Protein AF-A0A286C1I6-F1 (afdb_monomer_lite)

Structure (mmCIF, N/CA/C/O backbone):
data_AF-A0A286C1I6-F1
#
_entry.id   AF-A0A286C1I6-F1
#
loop_
_atom_site.group_PDB
_atom_site.id
_atom_site.type_symbol
_atom_site.label_atom_id
_atom_site.label_alt_id
_atom_site.label_comp_id
_atom_site.label_asym_id
_atom_site.label_entity_id
_atom_site.label_seq_id
_atom_site.pdbx_PDB_ins_code
_atom_site.Cartn_x
_atom_site.Cartn_y
_atom_site.Cartn_z
_atom_site.occupancy
_atom_site.B_iso_or_equiv
_atom_site.auth_seq_id
_atom_site.auth_comp_id
_atom_site.auth_asym_id
_atom_site.auth_atom_id
_atom_site.pdbx_PDB_model_num
ATOM 1 N N . MET A 1 1 ? 35.681 39.283 -3.667 1.00 37.91 1 MET A N 1
ATOM 2 C CA . MET A 1 1 ? 34.901 38.952 -4.876 1.00 37.91 1 MET A CA 1
ATOM 3 C C . MET A 1 1 ? 35.626 37.839 -5.606 1.00 37.91 1 MET A C 1
ATOM 5 O O . MET A 1 1 ? 36.705 38.094 -6.108 1.00 37.91 1 MET A O 1
ATOM 9 N N . ASN A 1 2 ? 35.087 36.622 -5.560 1.00 27.62 2 ASN A N 1
ATOM 10 C CA . ASN A 1 2 ? 35.288 35.565 -6.553 1.00 27.62 2 ASN A CA 1
ATOM 11 C C . ASN A 1 2 ? 34.202 34.523 -6.285 1.00 27.62 2 ASN A C 1
ATOM 13 O O . ASN A 1 2 ? 34.240 33.818 -5.281 1.00 27.62 2 ASN A O 1
ATOM 17 N N . ALA A 1 3 ? 33.188 34.536 -7.143 1.00 33.66 3 ALA A N 1
ATOM 18 C CA . ALA A 1 3 ? 32.099 33.580 -7.176 1.00 33.66 3 ALA A CA 1
ATOM 19 C C . ALA A 1 3 ? 32.324 32.694 -8.401 1.00 33.66 3 ALA A C 1
ATOM 21 O O . ALA A 1 3 ? 32.262 33.192 -9.519 1.00 33.66 3 ALA A O 1
ATOM 22 N N . HIS A 1 4 ? 32.587 31.410 -8.180 1.00 29.97 4 HIS A N 1
ATOM 23 C CA . HIS A 1 4 ? 32.411 30.346 -9.166 1.00 29.97 4 HIS A CA 1
ATOM 24 C C . HIS A 1 4 ? 31.880 29.145 -8.384 1.00 29.97 4 HIS A C 1
ATOM 26 O O . HIS A 1 4 ? 32.598 28.561 -7.583 1.00 29.97 4 HIS A O 1
ATOM 32 N N . SER A 1 5 ? 30.556 29.015 -8.322 1.00 32.53 5 SER A N 1
ATOM 33 C CA . SER A 1 5 ? 29.732 28.281 -9.294 1.00 32.53 5 SER A CA 1
ATOM 34 C C . SER A 1 5 ? 29.728 26.803 -8.930 1.00 32.53 5 SER A C 1
ATOM 36 O O . SER A 1 5 ? 30.455 25.996 -9.502 1.00 32.53 5 SER A O 1
ATOM 38 N N . ASP A 1 6 ? 28.885 26.494 -7.945 1.00 30.19 6 ASP A N 1
ATOM 39 C CA . ASP A 1 6 ? 28.454 25.142 -7.633 1.00 30.19 6 ASP A CA 1
ATOM 40 C C . ASP A 1 6 ? 27.848 24.504 -8.883 1.00 30.19 6 ASP A C 1
ATOM 42 O O . ASP A 1 6 ? 26.914 25.028 -9.499 1.00 30.19 6 ASP A O 1
ATOM 46 N N . SER A 1 7 ? 28.422 23.366 -9.260 1.00 30.80 7 SER A N 1
ATOM 47 C CA . SER A 1 7 ? 27.905 22.475 -10.286 1.00 30.80 7 SER A CA 1
ATOM 48 C C . SER A 1 7 ? 26.512 22.022 -9.864 1.00 30.80 7 SER A C 1
ATOM 50 O O . SER A 1 7 ? 26.362 21.206 -8.955 1.00 30.80 7 SER A O 1
ATOM 52 N N . ALA A 1 8 ? 25.496 22.572 -10.525 1.00 30.30 8 ALA A N 1
ATOM 53 C CA . ALA A 1 8 ? 24.120 22.138 -10.398 1.00 30.30 8 ALA A CA 1
ATOM 54 C C . ALA A 1 8 ? 24.053 20.624 -10.630 1.00 30.30 8 ALA A C 1
ATOM 56 O O . ALA A 1 8 ? 24.360 20.132 -11.717 1.00 30.30 8 ALA A O 1
ATOM 57 N N . ALA A 1 9 ? 23.663 19.893 -9.587 1.00 32.88 9 ALA A N 1
ATOM 58 C CA . ALA A 1 9 ? 23.175 18.538 -9.723 1.00 32.88 9 ALA A CA 1
ATOM 59 C C . ALA A 1 9 ? 22.035 18.574 -10.746 1.00 32.88 9 ALA A C 1
ATOM 61 O O . ALA A 1 9 ? 20.987 19.172 -10.492 1.00 32.88 9 ALA A O 1
ATOM 62 N N . GLN A 1 10 ? 22.266 17.987 -11.921 1.00 31.11 10 GLN A N 1
ATOM 63 C CA . GLN A 1 10 ? 21.206 17.633 -12.851 1.00 31.11 10 GLN A CA 1
ATOM 64 C C . GLN A 1 10 ? 20.246 16.722 -12.088 1.00 31.11 10 GLN A C 1
ATOM 66 O O . GLN A 1 10 ? 20.513 15.545 -11.864 1.00 31.11 10 GLN A O 1
ATOM 71 N N . ALA A 1 11 ? 19.151 17.303 -11.610 1.00 36.53 11 ALA A N 1
ATOM 72 C CA . ALA A 1 11 ? 17.990 16.536 -11.228 1.00 36.53 11 ALA A CA 1
ATOM 73 C C . ALA A 1 11 ? 17.450 15.938 -12.526 1.00 36.53 11 ALA A C 1
ATOM 75 O O . ALA A 1 11 ? 16.945 16.674 -13.376 1.00 36.53 11 ALA A O 1
ATOM 76 N N . ASP A 1 12 ? 17.622 14.625 -12.693 1.00 36.81 12 ASP A N 1
ATOM 77 C CA . ASP A 1 12 ? 16.948 13.871 -13.744 1.00 36.81 12 ASP A CA 1
ATOM 78 C C . ASP A 1 12 ? 15.472 14.300 -13.780 1.00 36.81 12 ASP A C 1
ATOM 80 O O . ASP A 1 12 ? 14.828 14.355 -12.719 1.00 36.81 12 ASP A O 1
ATOM 84 N N . PRO A 1 13 ? 14.912 14.628 -14.959 1.00 39.06 13 PRO A N 1
ATOM 85 C CA . PRO A 1 13 ? 13.492 14.913 -15.061 1.00 39.06 13 PRO A CA 1
ATOM 86 C C . PRO A 1 13 ? 12.714 13.716 -14.500 1.00 39.06 13 PRO A C 1
ATOM 88 O O . PRO A 1 13 ? 13.135 12.567 -14.678 1.00 39.06 13 PRO A O 1
ATOM 91 N N . PRO A 1 14 ? 11.594 13.946 -13.794 1.00 47.88 14 PRO A N 1
ATOM 92 C CA . PRO A 1 14 ? 10.845 12.857 -13.195 1.00 47.88 14 PRO A CA 1
ATOM 93 C C . PRO A 1 14 ? 10.480 11.854 -14.293 1.00 47.88 14 PRO A C 1
ATOM 95 O O . PRO A 1 14 ? 9.835 12.209 -15.280 1.00 47.88 14 PRO A O 1
ATOM 98 N N . ARG A 1 15 ? 10.878 10.587 -14.113 1.00 54.50 15 ARG A N 1
ATOM 99 C CA . ARG A 1 15 ? 10.628 9.457 -15.036 1.00 54.50 15 ARG A CA 1
ATOM 100 C C . ARG A 1 15 ? 9.137 9.118 -15.182 1.00 54.50 15 ARG A C 1
ATOM 102 O O . ARG A 1 15 ? 8.774 8.065 -15.707 1.00 54.50 15 ARG A O 1
ATOM 109 N N . SER A 1 16 ? 8.259 10.000 -14.721 1.00 54.62 16 SER A N 1
ATOM 110 C CA . SER A 1 16 ? 6.843 9.793 -14.467 1.00 54.62 16 SER A CA 1
ATOM 111 C C . SER A 1 16 ? 5.987 9.688 -15.731 1.00 54.62 16 SER A C 1
ATOM 113 O O . SER A 1 16 ? 4.790 9.425 -15.602 1.00 54.62 16 SER A O 1
ATOM 115 N N . TYR A 1 17 ? 6.565 9.813 -16.933 1.00 58.84 17 TYR A N 1
ATOM 116 C CA . TYR A 1 17 ? 5.831 9.809 -18.206 1.00 58.84 17 TYR A CA 1
ATOM 117 C C . TYR A 1 17 ? 6.460 8.976 -19.334 1.00 58.84 17 TYR A C 1
ATOM 119 O O . TYR A 1 17 ? 6.111 9.201 -20.486 1.00 58.84 17 TYR A O 1
ATOM 127 N N . LEU A 1 18 ? 7.342 8.009 -19.044 1.00 63.88 18 LEU A N 1
ATOM 128 C CA . LEU A 1 18 ? 7.872 7.154 -20.119 1.00 63.88 18 LEU A CA 1
ATOM 129 C C . LEU A 1 18 ? 6.742 6.326 -20.747 1.00 63.88 18 LEU A C 1
ATOM 131 O O . LEU A 1 18 ? 5.939 5.696 -20.042 1.00 63.88 18 LEU A O 1
ATOM 135 N N . THR A 1 19 ? 6.695 6.342 -22.070 1.00 67.00 19 THR A N 1
ATOM 136 C CA . THR A 1 19 ? 5.899 5.445 -22.904 1.00 67.00 19 THR A CA 1
ATOM 137 C C . THR A 1 19 ? 6.601 4.094 -23.042 1.00 67.00 19 THR A C 1
ATOM 139 O O . THR A 1 19 ? 7.741 3.912 -22.616 1.00 67.00 19 THR A O 1
ATOM 142 N N . PHE A 1 20 ? 5.915 3.102 -23.617 1.00 64.56 20 PHE A N 1
ATOM 143 C CA . PHE A 1 20 ? 6.500 1.767 -23.786 1.00 64.56 20 PHE A CA 1
ATOM 144 C C . PHE A 1 20 ? 7.711 1.804 -24.707 1.00 64.56 20 PHE A C 1
ATOM 146 O O . PHE A 1 20 ? 8.711 1.150 -24.434 1.00 64.56 20 PHE A O 1
ATOM 153 N N . GLN A 1 21 ? 7.648 2.642 -25.737 1.00 64.12 21 GLN A N 1
ATOM 154 C CA . GLN A 1 21 ? 8.746 2.863 -26.658 1.00 64.12 21 GLN A CA 1
ATOM 155 C C . GLN A 1 21 ? 9.964 3.478 -25.957 1.00 64.12 21 GLN A C 1
ATOM 157 O O . GLN A 1 21 ? 11.063 2.962 -26.128 1.00 64.12 21 GLN A O 1
ATOM 162 N N . ASP A 1 22 ? 9.767 4.463 -25.077 1.00 68.69 22 ASP A N 1
ATOM 163 C CA . ASP A 1 22 ? 10.867 5.061 -24.306 1.00 68.69 22 ASP A CA 1
ATOM 164 C C . ASP A 1 22 ? 11.550 4.034 -23.386 1.00 68.69 22 ASP A C 1
ATOM 166 O O . ASP A 1 22 ? 12.768 4.058 -23.208 1.00 68.69 22 ASP A O 1
ATOM 170 N N . ILE A 1 23 ? 10.786 3.094 -22.809 1.00 66.94 23 ILE A N 1
ATOM 171 C CA . ILE A 1 23 ? 11.350 1.998 -22.003 1.00 66.94 23 ILE A CA 1
ATOM 172 C C . ILE A 1 23 ? 12.186 1.058 -22.875 1.00 66.94 23 ILE A C 1
ATOM 174 O O . ILE A 1 23 ? 13.266 0.643 -22.455 1.00 66.94 23 ILE A O 1
ATOM 178 N N . LEU A 1 24 ? 11.718 0.730 -24.081 1.00 65.69 24 LEU A N 1
ATOM 179 C CA . LEU A 1 24 ? 12.471 -0.115 -25.009 1.00 65.69 24 LEU A CA 1
ATOM 180 C C . LEU A 1 24 ? 13.738 0.563 -25.504 1.00 65.69 24 LEU A C 1
ATOM 182 O O . LEU A 1 24 ? 14.783 -0.081 -25.549 1.00 65.69 24 LEU A O 1
ATOM 186 N N . GLU A 1 25 ? 13.672 1.855 -25.809 1.00 66.31 25 GLU A N 1
ATOM 187 C CA . GLU A 1 25 ? 14.847 2.643 -26.159 1.00 66.31 25 GLU A CA 1
ATOM 188 C C . GLU A 1 25 ? 15.828 2.691 -24.985 1.00 66.31 25 GLU A C 1
ATOM 190 O O . GLU A 1 25 ? 17.008 2.405 -25.180 1.00 66.31 25 GLU A O 1
ATOM 195 N N . THR A 1 26 ? 15.347 2.916 -23.759 1.00 67.38 26 THR A N 1
ATOM 196 C CA . THR A 1 26 ? 16.190 2.925 -22.552 1.00 67.38 26 THR A CA 1
ATOM 197 C C . THR A 1 26 ? 16.901 1.585 -22.348 1.00 67.38 26 THR A C 1
ATOM 199 O O . THR A 1 26 ? 18.116 1.559 -22.178 1.00 67.38 26 THR A O 1
ATOM 202 N N . VAL A 1 27 ? 16.185 0.456 -22.407 1.00 65.69 27 VAL A N 1
ATOM 203 C CA . VAL A 1 27 ? 16.803 -0.867 -22.198 1.00 65.69 27 VAL A CA 1
ATOM 204 C C . VAL A 1 27 ? 17.680 -1.293 -23.387 1.00 65.69 27 VAL A C 1
ATOM 206 O O . VAL A 1 27 ? 18.646 -2.033 -23.204 1.00 65.69 27 VAL A O 1
ATOM 209 N N . SER A 1 28 ? 17.382 -0.816 -24.600 1.00 60.88 28 SER A N 1
ATOM 210 C CA . SER A 1 28 ? 18.199 -1.075 -25.791 1.00 60.88 28 SER A CA 1
ATOM 211 C C . SER A 1 28 ? 19.516 -0.292 -25.795 1.00 60.88 28 SER A C 1
ATOM 213 O O . SER A 1 28 ? 20.509 -0.812 -26.300 1.00 60.88 28 SER A O 1
ATOM 215 N N . HIS A 1 29 ? 19.532 0.945 -25.287 1.00 63.59 29 HIS A N 1
ATOM 216 C CA . HIS A 1 29 ? 20.729 1.798 -25.272 1.00 63.59 29 HIS A CA 1
ATOM 217 C C . HIS A 1 29 ? 21.561 1.607 -23.996 1.00 63.59 29 HIS A C 1
ATOM 219 O O . HIS A 1 29 ? 22.788 1.649 -24.055 1.00 63.59 29 HIS A O 1
ATOM 225 N N . GLU A 1 30 ? 20.910 1.339 -22.861 1.00 63.31 30 GLU A N 1
ATOM 226 C CA . GLU A 1 30 ? 21.549 1.136 -21.557 1.00 63.31 30 GLU A CA 1
ATOM 227 C C . GLU A 1 30 ? 21.017 -0.138 -20.874 1.00 63.31 30 GLU A C 1
ATOM 229 O O . GLU A 1 30 ? 20.258 -0.070 -19.899 1.00 63.31 30 GLU A O 1
ATOM 234 N N . PRO A 1 31 ? 21.398 -1.334 -21.362 1.00 62.31 31 PRO A N 1
ATOM 235 C CA . PRO A 1 31 ? 20.983 -2.582 -20.738 1.00 62.31 31 PRO A CA 1
ATOM 236 C C . PRO A 1 31 ? 21.551 -2.673 -19.315 1.00 62.31 31 PRO A C 1
ATOM 238 O O . PRO A 1 31 ? 22.762 -2.717 -19.092 1.00 62.31 31 PRO A O 1
ATOM 241 N N . GLY A 1 32 ? 20.656 -2.712 -18.332 1.00 65.44 32 GLY A N 1
ATOM 242 C CA . GLY A 1 32 ? 20.987 -2.912 -16.928 1.00 65.44 32 GLY A CA 1
ATOM 243 C C . GLY A 1 32 ? 21.324 -4.369 -16.590 1.00 65.44 32 GLY A C 1
ATOM 244 O O . GLY A 1 32 ? 21.465 -5.236 -17.450 1.00 65.44 32 GLY A O 1
ATOM 245 N N . GLN A 1 33 ? 21.432 -4.665 -15.293 1.00 62.00 33 GLN A N 1
ATOM 246 C CA . GLN A 1 33 ? 21.582 -6.043 -14.813 1.00 62.00 33 GLN A CA 1
ATOM 247 C C . GLN A 1 33 ? 20.245 -6.798 -14.864 1.00 62.00 33 GLN A C 1
ATOM 249 O O . GLN A 1 33 ? 19.228 -6.282 -14.398 1.00 62.00 33 GLN A O 1
ATOM 254 N N . GLY A 1 34 ? 20.279 -8.038 -15.362 1.00 68.94 34 GLY A N 1
ATOM 255 C CA . GLY A 1 34 ? 19.116 -8.928 -15.473 1.00 68.94 34 GLY A CA 1
ATOM 256 C C . GLY A 1 34 ? 18.637 -9.113 -16.913 1.00 68.94 34 GLY A C 1
ATOM 257 O O . GLY A 1 34 ? 19.154 -8.491 -17.843 1.00 68.94 34 GLY A O 1
ATOM 258 N N . ARG A 1 35 ? 17.649 -9.987 -17.113 1.00 72.56 35 ARG A N 1
ATOM 259 C CA . ARG A 1 35 ? 17.024 -10.194 -18.434 1.00 72.56 35 ARG A CA 1
ATOM 260 C C . ARG A 1 35 ? 16.188 -8.970 -18.824 1.00 72.56 35 ARG A C 1
ATOM 262 O O . ARG A 1 35 ? 15.667 -8.285 -17.950 1.00 72.56 35 ARG A O 1
ATOM 269 N N . LEU A 1 36 ? 15.998 -8.736 -20.126 1.00 68.75 36 LEU A N 1
ATOM 270 C CA . LEU A 1 36 ? 15.178 -7.637 -20.674 1.00 68.75 36 LEU A CA 1
ATOM 271 C C . LEU A 1 36 ? 13.835 -7.480 -19.935 1.00 68.75 36 LEU A C 1
ATOM 273 O O . LEU A 1 36 ? 13.457 -6.384 -19.532 1.00 68.75 36 LEU A O 1
ATOM 277 N N . LEU A 1 37 ? 13.163 -8.602 -19.677 1.00 66.75 37 LEU A N 1
ATOM 278 C CA . LEU A 1 37 ? 11.890 -8.670 -18.963 1.00 66.75 37 LEU A CA 1
ATOM 279 C C . LEU A 1 37 ? 11.966 -8.144 -17.518 1.00 66.75 37 LEU A C 1
ATOM 281 O O . LEU A 1 37 ? 11.111 -7.371 -17.093 1.00 66.75 37 LEU A O 1
ATOM 285 N N . GLU A 1 38 ? 13.014 -8.508 -16.781 1.00 66.94 38 GLU A N 1
ATOM 286 C CA . GLU A 1 38 ? 13.234 -8.051 -15.402 1.00 66.94 38 GLU A CA 1
ATOM 287 C C . GLU A 1 38 ? 13.520 -6.545 -15.361 1.00 66.94 38 GLU A C 1
ATOM 289 O O . GLU A 1 38 ? 13.107 -5.845 -14.434 1.00 66.94 38 GLU A O 1
ATOM 294 N N . GLN A 1 39 ? 14.199 -6.029 -16.387 1.00 71.38 39 GLN A N 1
ATOM 295 C CA . GLN A 1 39 ? 14.503 -4.607 -16.512 1.00 71.38 39 GLN A CA 1
ATOM 296 C C . GLN A 1 39 ? 13.245 -3.785 -16.816 1.00 71.38 39 GLN A C 1
ATOM 298 O O . GLN A 1 39 ? 12.998 -2.786 -16.137 1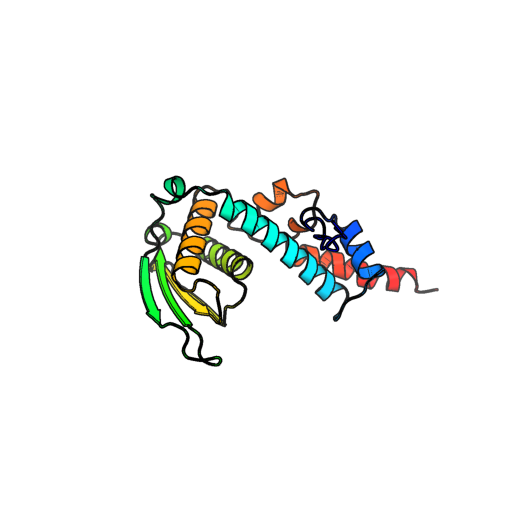.00 71.38 39 GLN A O 1
ATOM 303 N N . ILE A 1 40 ? 12.411 -4.238 -17.760 1.00 70.00 40 ILE A N 1
ATOM 304 C CA . ILE A 1 40 ? 11.121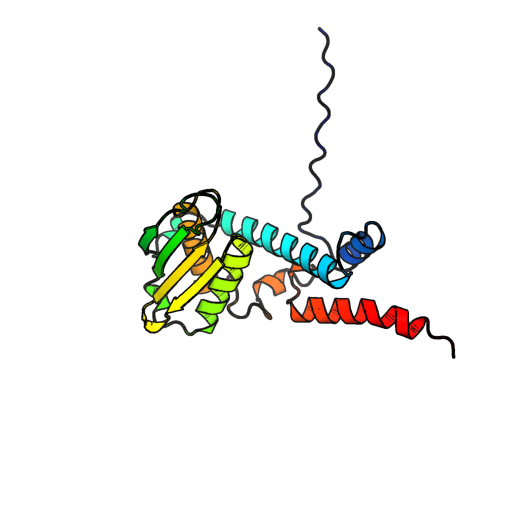 -3.604 -18.072 1.00 70.00 40 ILE A CA 1
ATOM 305 C C . ILE A 1 40 ? 10.216 -3.619 -16.833 1.00 70.00 40 ILE A C 1
ATOM 307 O O . ILE A 1 40 ? 9.710 -2.567 -16.438 1.00 70.00 40 ILE A O 1
ATOM 311 N N . GLU A 1 41 ? 10.068 -4.767 -16.157 1.00 71.06 41 GLU A N 1
ATOM 312 C CA . GLU A 1 41 ? 9.263 -4.859 -14.930 1.00 71.06 41 GLU A CA 1
ATOM 313 C C . GLU A 1 41 ? 9.775 -3.886 -13.861 1.00 71.06 41 GLU A C 1
ATOM 315 O O . GLU A 1 41 ? 8.991 -3.154 -13.250 1.00 71.06 41 GLU A O 1
ATOM 320 N N . LYS A 1 42 ? 11.094 -3.805 -13.663 1.00 77.81 42 LYS A N 1
ATOM 321 C CA . LYS A 1 42 ? 11.692 -2.880 -12.696 1.00 77.81 42 LYS A CA 1
ATOM 322 C C . LYS A 1 42 ? 11.360 -1.421 -13.013 1.00 77.81 42 LYS A C 1
ATOM 324 O O . LYS A 1 42 ? 11.007 -0.689 -12.084 1.00 77.81 42 LYS A O 1
ATOM 329 N N . ILE A 1 43 ? 11.447 -1.001 -14.277 1.00 75.88 43 ILE A N 1
ATOM 330 C CA . ILE A 1 43 ? 11.138 0.377 -14.696 1.00 75.88 43 ILE A CA 1
ATOM 331 C C . ILE A 1 43 ? 9.656 0.684 -14.454 1.00 75.88 43 ILE A C 1
ATOM 333 O O . ILE A 1 43 ? 9.340 1.673 -13.787 1.00 75.88 43 ILE A O 1
ATOM 337 N N . VAL A 1 44 ? 8.753 -0.198 -14.887 1.00 74.56 44 VAL A N 1
ATOM 338 C CA . VAL A 1 44 ? 7.303 -0.036 -14.675 1.00 74.56 44 VAL A CA 1
ATOM 339 C C . VAL A 1 44 ? 6.973 0.061 -13.185 1.00 74.56 44 VAL A C 1
ATOM 341 O O . VAL A 1 44 ? 6.258 0.969 -12.756 1.00 74.56 44 VAL A O 1
ATOM 344 N N . ARG A 1 45 ? 7.563 -0.806 -12.354 1.00 77.81 45 ARG A N 1
ATOM 345 C CA . ARG A 1 45 ? 7.380 -0.769 -10.895 1.00 77.81 45 ARG A CA 1
ATOM 346 C C . ARG A 1 45 ? 7.921 0.508 -10.261 1.00 77.81 45 ARG A C 1
ATOM 348 O O . ARG A 1 45 ? 7.421 0.923 -9.217 1.00 77.81 45 ARG A O 1
ATOM 355 N N . VAL A 1 46 ? 8.968 1.123 -10.807 1.00 82.44 46 VAL A N 1
ATOM 356 C CA . VAL A 1 46 ? 9.447 2.434 -10.334 1.00 82.44 46 VAL A CA 1
ATOM 357 C C . VAL A 1 46 ? 8.422 3.520 -10.665 1.00 82.44 46 VAL A C 1
ATOM 359 O O . VAL A 1 46 ? 8.012 4.234 -9.753 1.00 82.44 46 VAL A O 1
ATOM 362 N N . GLN A 1 47 ? 7.912 3.565 -11.897 1.00 79.81 47 GLN A N 1
ATOM 363 C CA . GLN A 1 47 ? 6.907 4.557 -12.295 1.00 79.81 47 GLN A CA 1
ATOM 364 C C . GLN A 1 47 ? 5.601 4.445 -11.505 1.00 79.81 47 GLN A C 1
ATOM 366 O O . GLN A 1 47 ? 5.072 5.450 -11.028 1.00 79.81 47 GLN A O 1
ATOM 371 N N . GLN A 1 48 ? 5.094 3.222 -11.322 1.00 80.75 48 GLN A N 1
ATOM 372 C CA . GLN A 1 48 ? 3.894 2.971 -10.520 1.00 80.75 48 GLN A CA 1
ATOM 373 C C . GLN A 1 48 ? 4.060 3.502 -9.089 1.00 80.75 48 GLN A C 1
ATOM 375 O O . GLN A 1 48 ? 3.130 4.080 -8.531 1.00 80.75 48 GLN A O 1
ATOM 380 N N . ARG A 1 49 ? 5.261 3.367 -8.510 1.00 85.25 49 ARG A N 1
ATOM 381 C CA . ARG A 1 49 ? 5.575 3.876 -7.167 1.00 85.25 49 ARG A CA 1
ATOM 382 C C . ARG A 1 49 ? 5.627 5.388 -7.099 1.00 85.25 49 ARG A C 1
ATOM 384 O O . ARG A 1 49 ? 5.052 5.961 -6.181 1.00 85.25 49 ARG A O 1
ATOM 391 N N . GLU A 1 50 ? 6.317 6.020 -8.039 1.00 84.94 50 GLU A N 1
ATOM 392 C CA . GLU A 1 50 ? 6.423 7.481 -8.092 1.00 84.94 50 GLU A CA 1
ATOM 393 C C . GLU A 1 50 ? 5.042 8.119 -8.209 1.00 84.94 50 GLU A C 1
ATOM 395 O O . GLU A 1 50 ? 4.708 9.041 -7.466 1.00 84.94 50 GLU A O 1
ATOM 400 N N . ARG A 1 51 ? 4.195 7.569 -9.078 1.00 82.25 51 ARG A N 1
ATOM 401 C CA . ARG A 1 51 ? 2.832 8.065 -9.242 1.00 82.25 51 ARG A CA 1
ATOM 402 C C . ARG A 1 51 ? 1.958 7.796 -8.023 1.00 82.25 51 ARG A C 1
ATOM 404 O O . ARG A 1 51 ? 1.221 8.689 -7.612 1.00 82.25 51 ARG A O 1
ATOM 411 N N . LEU A 1 52 ? 2.047 6.603 -7.424 1.00 88.12 52 LEU A N 1
ATOM 412 C CA . LEU A 1 52 ? 1.315 6.306 -6.189 1.00 88.12 52 LEU A CA 1
ATOM 413 C C . LEU A 1 52 ? 1.724 7.274 -5.080 1.00 88.12 52 LEU A C 1
ATOM 415 O O . LEU A 1 52 ? 0.862 7.806 -4.392 1.00 88.12 52 LEU A O 1
ATOM 419 N N . HIS A 1 53 ? 3.018 7.566 -4.952 1.00 89.69 53 HIS A N 1
ATOM 420 C CA . HIS A 1 53 ? 3.508 8.553 -3.998 1.00 89.69 53 HIS A CA 1
ATOM 421 C C . HIS A 1 53 ? 2.879 9.932 -4.231 1.00 89.69 53 HIS A C 1
ATOM 423 O O . HIS A 1 53 ? 2.386 10.529 -3.280 1.00 89.69 53 HIS A O 1
ATOM 429 N N . VAL A 1 54 ? 2.840 10.417 -5.478 1.00 88.00 54 VAL A N 1
ATOM 430 C CA . VAL A 1 54 ? 2.205 11.706 -5.810 1.00 88.00 54 VAL A CA 1
ATOM 431 C C . VAL A 1 54 ? 0.742 11.738 -5.368 1.00 88.00 54 VAL A C 1
ATOM 433 O O . VAL A 1 54 ? 0.335 12.702 -4.725 1.00 88.00 54 VAL A O 1
ATOM 436 N N . VAL A 1 55 ? -0.036 10.688 -5.641 1.00 89.69 55 VAL A N 1
ATOM 437 C CA . VAL A 1 55 ? -1.451 10.662 -5.235 1.00 89.69 55 VAL A CA 1
ATOM 438 C C . VAL A 1 55 ? -1.630 10.532 -3.729 1.00 89.69 55 VAL A C 1
ATOM 440 O O . VAL A 1 55 ? -2.464 11.233 -3.165 1.00 89.69 55 VAL A O 1
ATOM 443 N N . LEU A 1 56 ? -0.802 9.738 -3.048 1.00 92.00 56 LEU A N 1
ATOM 444 C CA . LEU A 1 56 ? -0.805 9.690 -1.584 1.00 92.00 56 LEU A CA 1
ATOM 445 C C . LEU A 1 56 ? -0.475 11.060 -0.962 1.00 92.00 56 LEU A C 1
ATOM 447 O O . LEU A 1 56 ? -1.020 11.398 0.087 1.00 92.00 56 LEU A O 1
ATOM 451 N N . SER A 1 57 ? 0.398 11.856 -1.588 1.00 89.88 57 SER A N 1
ATOM 452 C CA . SER A 1 57 ? 0.761 13.201 -1.117 1.00 89.88 57 SER A CA 1
ATOM 453 C C . SER A 1 57 ? -0.312 14.266 -1.364 1.00 89.88 57 SER A C 1
ATOM 455 O O . SER A 1 57 ? -0.273 15.307 -0.717 1.00 89.88 57 SER A O 1
ATOM 457 N N . GLN A 1 58 ? -1.247 14.037 -2.287 1.00 91.81 58 GLN A N 1
ATOM 458 C CA . GLN A 1 58 ? -2.323 14.983 -2.608 1.00 91.81 58 GLN A CA 1
ATOM 459 C C . GLN A 1 58 ? -3.531 14.869 -1.669 1.00 91.81 58 GLN A C 1
ATOM 461 O O . GLN A 1 58 ? -4.388 15.751 -1.672 1.00 91.81 58 GLN A O 1
ATOM 466 N N . ILE A 1 59 ? -3.608 13.803 -0.868 1.00 93.25 59 ILE A N 1
ATOM 467 C CA . ILE A 1 59 ? -4.700 13.601 0.084 1.00 93.25 59 ILE A CA 1
ATOM 468 C C . ILE A 1 59 ? -4.459 14.471 1.315 1.00 93.25 59 ILE A C 1
ATOM 470 O O . ILE A 1 59 ? -3.451 14.319 2.010 1.00 93.25 59 ILE A O 1
ATOM 474 N N . ALA A 1 60 ? -5.402 15.365 1.589 1.00 90.25 60 ALA A N 1
ATOM 475 C CA . ALA A 1 60 ? -5.365 16.233 2.754 1.00 90.25 60 ALA A CA 1
ATOM 476 C C . ALA A 1 60 ? -5.833 15.492 4.026 1.00 90.25 60 ALA A C 1
ATOM 478 O O . ALA A 1 60 ? -6.645 14.569 3.969 1.00 90.25 60 ALA A O 1
ATOM 479 N N . GLU A 1 61 ? -5.302 15.874 5.193 1.00 88.25 61 GLU A N 1
ATOM 480 C CA . GLU A 1 61 ? -5.583 15.187 6.470 1.00 88.25 61 GLU A CA 1
ATOM 481 C C . GLU A 1 61 ? -7.061 15.242 6.886 1.00 88.25 61 GLU A C 1
ATOM 483 O O . GLU A 1 61 ? -7.562 14.318 7.529 1.00 88.25 61 GLU A O 1
ATOM 488 N N . ASP A 1 62 ? -7.780 16.295 6.496 1.00 90.19 62 ASP A N 1
ATOM 489 C CA . ASP A 1 62 ? -9.218 16.447 6.726 1.00 90.19 62 ASP A CA 1
ATOM 490 C C . ASP A 1 62 ? -10.033 15.356 6.013 1.00 90.19 62 ASP A C 1
ATOM 492 O O . ASP A 1 62 ? -10.990 14.823 6.578 1.00 90.19 62 ASP A O 1
ATOM 496 N N . GLN A 1 63 ? -9.600 14.939 4.819 1.00 89.69 63 GLN A N 1
ATOM 497 C CA . GLN A 1 63 ? -10.220 13.843 4.065 1.00 89.69 63 GLN A CA 1
ATOM 498 C C . GLN A 1 63 ? -10.023 12.481 4.745 1.00 89.69 63 GLN A C 1
ATOM 500 O O . GLN A 1 63 ? -10.819 11.564 4.538 1.00 89.69 63 GLN A O 1
ATOM 505 N N . LEU A 1 64 ? -8.988 12.344 5.581 1.00 91.25 64 LEU A N 1
ATOM 506 C CA . LEU A 1 64 ? -8.649 11.110 6.293 1.00 91.25 64 LEU A CA 1
ATOM 507 C C . LEU A 1 64 ? -9.315 10.996 7.670 1.00 91.25 64 LEU A C 1
ATOM 509 O O . LEU A 1 64 ? -9.211 9.939 8.300 1.00 91.25 64 LEU A O 1
ATOM 513 N N . LEU A 1 65 ? -9.995 12.042 8.153 1.00 85.31 65 LEU A N 1
ATOM 514 C CA . LEU A 1 65 ? -10.748 12.025 9.414 1.00 85.31 65 LEU A CA 1
ATOM 515 C C . LEU A 1 65 ? -11.719 10.835 9.554 1.00 85.31 65 LEU A C 1
ATOM 517 O O . LEU A 1 65 ? -11.729 10.225 10.626 1.00 85.31 65 LEU A O 1
ATOM 521 N N . PRO A 1 66 ? -12.506 10.445 8.527 1.00 86.81 66 PRO A N 1
ATOM 522 C CA . PRO A 1 66 ? -13.410 9.301 8.646 1.00 86.81 66 PRO A CA 1
ATOM 523 C C . PRO A 1 66 ? -12.693 7.940 8.620 1.00 86.81 66 PRO A C 1
ATOM 525 O O . PRO A 1 66 ? -13.296 6.931 8.987 1.00 86.81 66 PRO A O 1
ATOM 528 N N . VAL A 1 67 ? -11.422 7.877 8.205 1.00 91.31 67 VAL A N 1
ATOM 529 C CA . VAL A 1 67 ? -10.704 6.609 8.016 1.00 91.31 67 VAL A CA 1
ATOM 530 C C . VAL A 1 67 ? -9.984 6.185 9.289 1.00 91.31 67 VAL A C 1
ATOM 532 O O . VAL A 1 67 ? -8.928 6.711 9.657 1.00 91.31 67 VAL A O 1
ATOM 535 N N . GLN A 1 68 ? -10.550 5.173 9.945 1.00 92.00 68 GLN A N 1
ATOM 536 C CA . GLN A 1 68 ? -10.017 4.613 11.181 1.00 92.00 68 GLN A CA 1
ATOM 537 C C . GLN A 1 68 ? -9.086 3.431 10.906 1.00 92.00 68 GLN A C 1
ATOM 539 O O . GLN A 1 68 ? -9.525 2.339 10.547 1.00 92.00 68 GLN A O 1
ATOM 544 N N . VAL A 1 69 ? -7.794 3.642 11.155 1.00 95.38 69 VAL A N 1
ATOM 545 C CA . VAL A 1 69 ? -6.771 2.590 11.190 1.00 95.38 69 VAL A CA 1
ATOM 546 C C . VAL A 1 69 ? -6.140 2.622 12.571 1.00 95.38 69 VAL A C 1
ATOM 548 O O . VAL A 1 69 ? -5.443 3.575 12.917 1.00 95.38 69 VAL A O 1
ATOM 551 N N . LEU A 1 70 ? -6.415 1.603 13.377 1.00 95.19 70 LEU A N 1
ATOM 552 C CA . LEU A 1 70 ? -6.027 1.543 14.784 1.00 95.19 70 LEU A CA 1
ATOM 553 C C . LEU A 1 70 ? -4.839 0.603 14.960 1.00 95.19 70 LEU A C 1
ATOM 555 O O . LEU A 1 70 ? -4.900 -0.552 14.549 1.00 95.19 70 LEU A O 1
ATOM 559 N N . LEU A 1 71 ? -3.771 1.069 15.598 1.00 96.12 71 LEU A N 1
ATOM 560 C CA . LEU A 1 71 ? -2.624 0.238 15.958 1.00 96.12 71 LEU A CA 1
ATOM 561 C C . LEU A 1 71 ? -2.955 -0.586 17.213 1.00 96.12 71 LEU A C 1
ATOM 563 O O . LEU A 1 71 ? -3.044 -0.044 18.310 1.00 96.12 71 LEU A O 1
ATOM 567 N N . GLU A 1 72 ? -3.132 -1.899 17.067 1.00 95.56 72 GLU A N 1
ATOM 568 C CA . GLU A 1 72 ? -3.359 -2.811 18.200 1.00 95.56 72 GLU A CA 1
ATOM 569 C C . GLU A 1 72 ? -2.053 -3.252 18.863 1.00 95.56 72 GLU A C 1
ATOM 571 O O . GLU A 1 72 ? -2.019 -3.548 20.057 1.00 95.56 72 GLU A O 1
ATOM 576 N N . ARG A 1 73 ? -0.986 -3.398 18.072 1.00 94.94 73 ARG A N 1
ATOM 577 C CA . ARG A 1 73 ? 0.307 -3.873 18.566 1.00 94.94 73 ARG A CA 1
ATOM 578 C C . ARG A 1 73 ? 1.432 -3.339 17.702 1.00 94.94 73 ARG A C 1
ATOM 580 O O . ARG A 1 73 ? 1.359 -3.446 16.482 1.00 94.94 73 ARG A O 1
ATOM 587 N N . ASP A 1 74 ? 2.474 -2.860 18.363 1.00 94.94 74 ASP A N 1
ATOM 588 C CA . ASP A 1 74 ? 3.726 -2.419 17.760 1.00 94.94 74 ASP A CA 1
ATOM 589 C C . ASP A 1 74 ? 4.886 -3.120 18.463 1.00 94.94 74 ASP A C 1
ATOM 591 O O . ASP A 1 74 ? 4.976 -3.126 19.694 1.00 94.94 74 ASP A O 1
ATOM 595 N N . LEU A 1 75 ? 5.739 -3.760 17.677 1.00 93.44 75 LEU A N 1
ATOM 596 C CA . LEU A 1 75 ? 7.031 -4.261 18.100 1.00 93.44 75 LEU A CA 1
ATOM 597 C C . LEU A 1 75 ? 8.061 -3.712 17.103 1.00 93.44 75 LEU A C 1
ATOM 599 O O . LEU A 1 75 ? 8.173 -4.245 15.995 1.00 93.44 75 LEU A O 1
ATOM 603 N N . PRO A 1 76 ? 8.829 -2.676 17.474 1.00 88.81 76 PRO A N 1
ATOM 604 C CA . PRO A 1 76 ? 9.792 -2.081 16.566 1.00 88.81 76 PRO A CA 1
ATOM 605 C C . PRO A 1 76 ? 10.917 -3.065 16.240 1.00 88.81 76 PRO A C 1
ATOM 607 O O . PRO A 1 76 ? 11.226 -3.988 17.002 1.00 88.81 76 PRO A O 1
ATOM 610 N N . GLN A 1 77 ? 11.565 -2.829 15.104 1.00 88.06 77 GLN A N 1
ATOM 611 C CA . GLN A 1 77 ? 12.713 -3.609 14.663 1.00 88.06 77 GLN A CA 1
ATOM 612 C C . GLN A 1 77 ? 13.856 -3.543 15.686 1.00 88.06 77 GLN A C 1
ATOM 614 O O . GLN A 1 77 ? 14.255 -2.471 16.143 1.00 88.06 77 GLN A O 1
ATOM 619 N N . LYS A 1 78 ? 14.409 -4.713 16.025 1.00 85.50 78 LYS A N 1
ATOM 620 C CA . LYS A 1 78 ? 15.555 -4.859 16.933 1.00 85.50 78 LYS A CA 1
ATOM 621 C C . LYS A 1 78 ? 16.783 -5.337 16.166 1.00 85.50 78 LYS A C 1
ATOM 623 O O . LYS A 1 78 ? 16.957 -6.536 15.941 1.00 85.50 78 LYS A O 1
ATOM 628 N N . GLY A 1 79 ? 17.655 -4.397 15.806 1.00 82.62 79 GLY A N 1
ATOM 629 C CA . GLY A 1 79 ? 18.843 -4.673 14.995 1.00 82.62 79 GLY A CA 1
ATOM 630 C C . GLY A 1 79 ? 18.503 -4.961 13.529 1.00 82.62 79 GLY A C 1
ATOM 631 O O . GLY A 1 79 ? 17.367 -4.792 13.103 1.00 82.62 79 GLY A O 1
ATOM 632 N N . LYS A 1 80 ? 19.492 -5.386 12.737 1.00 79.88 80 LYS A N 1
ATOM 633 C CA . LYS A 1 80 ? 19.335 -5.547 11.277 1.00 79.88 80 LYS A CA 1
ATOM 634 C C . LYS A 1 80 ? 18.627 -6.840 10.847 1.00 79.88 80 LYS A C 1
ATOM 636 O O . LYS A 1 80 ? 18.107 -6.904 9.745 1.00 79.88 80 LYS A O 1
ATOM 641 N N . CYS A 1 81 ? 18.608 -7.870 11.698 1.00 81.25 81 CYS A N 1
ATOM 642 C CA . CYS A 1 81 ? 18.116 -9.201 11.314 1.00 81.25 81 CYS A CA 1
ATOM 643 C C . CYS A 1 81 ? 16.668 -9.487 11.742 1.00 81.25 81 CYS A C 1
ATOM 645 O O . CYS A 1 81 ? 16.057 -10.422 11.231 1.00 81.25 81 CYS A O 1
ATOM 647 N N . ASN A 1 82 ? 16.110 -8.714 12.679 1.00 87.38 82 ASN A N 1
ATOM 648 C CA . ASN A 1 82 ? 14.760 -8.950 13.194 1.00 87.38 82 ASN A CA 1
ATOM 649 C C . ASN A 1 82 ? 13.782 -7.958 12.577 1.00 87.38 82 ASN A C 1
ATOM 651 O O . ASN A 1 82 ? 13.948 -6.757 12.753 1.00 87.38 82 ASN A O 1
ATOM 655 N N . SER A 1 83 ? 12.741 -8.447 11.908 1.00 90.69 83 SER A N 1
ATOM 656 C CA . SER A 1 83 ? 11.692 -7.584 11.360 1.00 90.69 83 SER A CA 1
ATOM 657 C C . SER A 1 83 ? 10.920 -6.883 12.479 1.00 90.69 83 SER A C 1
ATOM 659 O O . SER A 1 83 ? 10.647 -7.493 13.518 1.00 90.69 83 SER A O 1
ATOM 661 N N . ALA A 1 84 ? 10.498 -5.646 12.237 1.00 93.38 84 ALA A N 1
ATOM 662 C CA . ALA A 1 84 ? 9.420 -5.027 12.993 1.00 93.38 84 ALA A CA 1
ATOM 663 C C . ALA A 1 84 ? 8.112 -5.804 12.792 1.00 93.38 84 ALA A C 1
ATOM 665 O O . ALA A 1 84 ? 7.943 -6.521 11.798 1.00 93.38 84 ALA A O 1
ATOM 666 N N . TYR A 1 85 ? 7.193 -5.653 13.739 1.00 95.50 85 TYR A N 1
ATOM 667 C CA . TYR A 1 85 ? 5.874 -6.259 13.699 1.00 95.50 85 TYR A CA 1
ATOM 668 C C . TYR A 1 85 ? 4.812 -5.242 14.094 1.00 95.50 85 TYR A C 1
ATOM 670 O O . TYR A 1 85 ? 4.839 -4.698 15.199 1.00 95.50 85 TYR A O 1
ATOM 678 N N . ASN A 1 86 ? 3.812 -5.079 13.233 1.00 96.12 86 ASN A N 1
ATOM 679 C CA . ASN A 1 86 ? 2.680 -4.206 13.490 1.00 96.12 86 ASN A CA 1
ATOM 680 C C . ASN A 1 86 ? 1.373 -4.938 13.242 1.00 96.12 86 ASN A C 1
ATOM 682 O O . ASN A 1 86 ? 1.222 -5.673 12.268 1.00 96.12 86 ASN A O 1
ATOM 686 N N . ARG A 1 87 ? 0.403 -4.710 14.122 1.00 97.12 87 ARG A N 1
ATOM 687 C CA . ARG A 1 87 ? -0.972 -5.163 13.940 1.00 97.12 87 ARG A CA 1
ATOM 688 C C . ARG A 1 87 ? -1.889 -3.959 13.915 1.00 97.12 87 ARG A C 1
ATOM 690 O O . ARG A 1 87 ? -1.970 -3.234 14.905 1.00 97.12 87 ARG A O 1
ATOM 697 N N . PHE A 1 88 ? -2.608 -3.807 12.816 1.00 97.12 88 PHE A N 1
ATOM 698 C CA . PHE A 1 88 ? -3.612 -2.778 12.628 1.00 97.12 88 PHE A CA 1
ATOM 699 C C . PHE A 1 88 ? -5.015 -3.386 12.580 1.00 97.12 88 PHE A C 1
ATOM 701 O O . PHE A 1 88 ? -5.210 -4.504 12.095 1.00 97.12 88 PHE A O 1
ATOM 708 N N . MET A 1 89 ? -5.996 -2.637 13.074 1.00 96.31 89 MET A N 1
ATOM 709 C CA . MET A 1 89 ? -7.417 -2.884 12.871 1.00 96.31 89 MET A CA 1
ATOM 710 C C . MET A 1 89 ? -7.986 -1.793 11.963 1.00 96.31 89 MET A C 1
ATOM 712 O O . MET A 1 89 ? -7.776 -0.608 12.215 1.00 96.31 89 MET A O 1
ATOM 716 N N . ILE A 1 90 ? -8.739 -2.205 10.947 1.00 95.81 90 ILE A N 1
ATOM 717 C CA . ILE A 1 90 ? -9.483 -1.350 10.021 1.00 95.81 90 ILE A CA 1
ATOM 718 C C . ILE A 1 90 ? -10.964 -1.723 10.184 1.00 95.81 90 ILE A C 1
ATOM 720 O O . ILE A 1 90 ? -11.444 -2.664 9.545 1.00 95.81 90 ILE A O 1
ATOM 724 N N . PRO A 1 91 ? -11.699 -1.080 11.113 1.00 92.31 91 PRO A N 1
ATOM 725 C CA . PRO A 1 91 ? -13.048 -1.512 11.475 1.00 92.31 91 PRO A CA 1
ATOM 726 C C . PRO A 1 91 ? -14.042 -1.469 10.311 1.00 92.31 91 PRO A C 1
ATOM 728 O O . PRO A 1 91 ? -14.898 -2.352 10.223 1.00 92.31 91 PRO A O 1
ATOM 731 N N . SER A 1 92 ? -13.910 -0.482 9.418 1.00 91.25 92 SER A N 1
ATOM 732 C CA . SER A 1 92 ? -14.762 -0.320 8.231 1.00 91.25 92 SER A CA 1
ATOM 733 C C . SER A 1 92 ? -14.683 -1.519 7.282 1.00 91.25 92 SER A C 1
ATOM 735 O O . SER A 1 92 ? -15.664 -1.841 6.619 1.00 91.25 92 SER A O 1
ATOM 737 N N . TRP A 1 93 ? -13.557 -2.236 7.276 1.00 93.31 93 TRP A N 1
ATOM 738 C CA . TRP A 1 93 ? -13.276 -3.316 6.331 1.00 93.31 93 TRP A CA 1
ATOM 739 C C . TRP A 1 93 ? -13.630 -4.719 6.841 1.00 93.31 93 TRP A C 1
ATOM 741 O O . TRP A 1 93 ? -13.385 -5.711 6.161 1.00 93.31 93 TRP A O 1
ATOM 751 N N . LYS A 1 94 ? -14.265 -4.847 8.015 1.00 88.81 94 LYS A N 1
ATOM 752 C CA . LYS A 1 94 ? -14.678 -6.156 8.574 1.00 88.81 94 LYS A CA 1
ATOM 753 C C . LYS A 1 94 ? -15.619 -6.972 7.678 1.00 88.81 94 LYS A C 1
ATOM 755 O O . LYS A 1 94 ? -15.760 -8.172 7.884 1.00 88.81 94 LYS A O 1
ATOM 760 N N . LYS A 1 95 ? -16.324 -6.305 6.763 1.00 85.69 95 LYS A N 1
ATOM 761 C CA . LYS A 1 95 ? -17.312 -6.907 5.852 1.00 85.69 95 LYS A CA 1
ATOM 762 C C . LYS A 1 95 ? -16.852 -6.924 4.395 1.00 85.69 95 LYS A C 1
ATOM 764 O O . LYS A 1 95 ? -17.617 -7.345 3.536 1.00 85.69 95 LYS A O 1
ATOM 769 N N . TYR A 1 96 ? -15.657 -6.411 4.130 1.00 86.75 96 TYR A N 1
ATOM 770 C CA . TYR A 1 96 ? -15.094 -6.381 2.791 1.00 86.75 96 TYR A CA 1
ATOM 771 C C . TYR A 1 96 ? -14.585 -7.778 2.446 1.00 86.75 96 TYR A C 1
ATOM 773 O O . TYR A 1 96 ? -14.086 -8.487 3.326 1.00 86.75 96 TYR A O 1
ATOM 781 N N . ASP A 1 97 ? -14.746 -8.170 1.186 1.00 87.69 97 ASP A N 1
ATOM 782 C CA . ASP A 1 97 ? -14.237 -9.446 0.696 1.00 87.69 97 ASP A CA 1
ATOM 783 C C . ASP A 1 97 ? -12.703 -9.437 0.573 1.00 87.69 97 ASP A C 1
A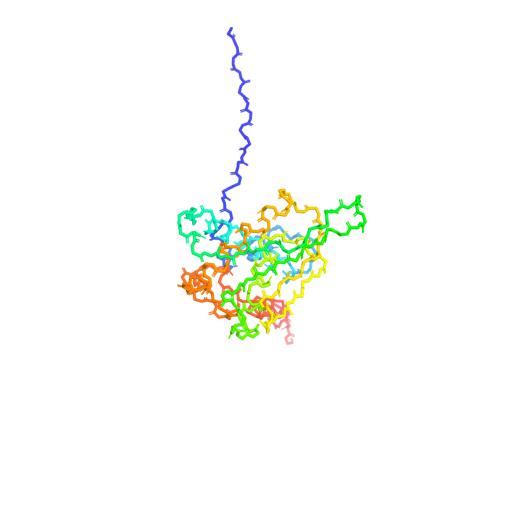TOM 785 O O . ASP A 1 97 ? -12.038 -8.401 0.694 1.00 87.69 97 ASP A O 1
ATOM 789 N N . ASP A 1 98 ? -12.136 -10.617 0.334 1.00 86.56 98 ASP A N 1
ATOM 790 C CA . ASP A 1 98 ? -10.689 -10.818 0.258 1.00 86.56 98 ASP A CA 1
ATOM 791 C C . ASP A 1 98 ? -10.025 -10.035 -0.892 1.00 86.56 98 ASP A C 1
ATOM 793 O O . ASP A 1 98 ? -8.830 -9.751 -0.813 1.00 86.56 98 ASP A O 1
ATOM 797 N N . ILE A 1 99 ? -10.770 -9.629 -1.928 1.00 86.00 99 ILE A N 1
ATOM 798 C CA . ILE A 1 99 ? -10.231 -8.889 -3.082 1.00 86.00 99 ILE A CA 1
ATOM 799 C C . ILE A 1 99 ? -9.809 -7.482 -2.648 1.00 86.00 99 ILE A C 1
ATOM 801 O O . ILE A 1 99 ? -8.722 -7.021 -2.998 1.00 86.00 99 ILE A O 1
ATOM 805 N N . TYR A 1 100 ? -10.618 -6.812 -1.825 1.00 89.38 100 TYR A N 1
ATOM 806 C CA . TYR A 1 100 ? -10.263 -5.496 -1.281 1.00 89.38 100 TYR A CA 1
ATOM 807 C C . TYR A 1 100 ? -9.026 -5.571 -0.381 1.00 89.38 100 TYR A C 1
ATOM 809 O O . TYR A 1 100 ? -8.131 -4.726 -0.472 1.00 89.38 100 TYR A O 1
ATOM 817 N N . TRP A 1 101 ? -8.944 -6.607 0.457 1.00 91.06 101 TRP A N 1
ATOM 818 C CA . TRP A 1 101 ? -7.775 -6.845 1.303 1.00 91.06 101 TRP A CA 1
ATOM 819 C C . TRP A 1 101 ? -6.518 -7.115 0.482 1.00 91.06 101 TRP A C 1
ATOM 821 O O . TRP A 1 101 ? -5.471 -6.537 0.776 1.00 91.06 101 TRP A O 1
ATOM 831 N N . GLN A 1 102 ? -6.622 -7.934 -0.563 1.00 88.56 102 GLN A N 1
ATOM 832 C CA . GLN A 1 102 ? -5.502 -8.217 -1.452 1.00 88.56 102 GLN A CA 1
ATOM 833 C C . GLN A 1 102 ? -5.027 -6.951 -2.176 1.00 88.56 102 GLN A C 1
ATOM 835 O O . GLN A 1 102 ? -3.829 -6.678 -2.207 1.00 88.56 102 GLN A O 1
ATOM 840 N N . SER A 1 103 ? -5.954 -6.124 -2.662 1.00 88.25 103 SER A N 1
ATOM 841 C CA . SER A 1 103 ? -5.627 -4.839 -3.289 1.00 88.25 103 SER A CA 1
ATOM 842 C C . SER A 1 103 ? -4.874 -3.900 -2.339 1.00 88.25 103 SER A C 1
ATOM 844 O O . SER A 1 103 ? -3.835 -3.342 -2.703 1.00 88.25 103 SER A O 1
ATOM 846 N N . LEU A 1 104 ? -5.326 -3.779 -1.083 1.00 92.19 104 LEU A N 1
ATOM 847 C CA . LEU A 1 104 ? -4.612 -3.000 -0.067 1.00 92.19 104 LEU A CA 1
ATOM 848 C C . LEU A 1 104 ? -3.178 -3.509 0.125 1.00 92.19 104 LEU A C 1
ATOM 850 O O . LEU A 1 104 ? -2.247 -2.704 0.178 1.00 92.19 104 LEU A O 1
ATOM 854 N N . ILE A 1 105 ? -2.990 -4.828 0.200 1.00 91.00 105 ILE A N 1
ATOM 855 C CA . ILE A 1 105 ? -1.668 -5.450 0.345 1.00 91.00 105 ILE A CA 1
ATOM 856 C C . ILE A 1 105 ? -0.770 -5.103 -0.843 1.00 91.00 105 ILE A C 1
ATOM 858 O O . ILE A 1 105 ? 0.367 -4.667 -0.641 1.00 91.00 105 ILE A O 1
ATOM 862 N N . ASP A 1 106 ? -1.277 -5.232 -2.065 1.00 87.31 106 ASP A N 1
ATOM 863 C CA . ASP A 1 106 ? -0.506 -4.968 -3.279 1.00 87.31 106 ASP A CA 1
ATOM 864 C C . ASP A 1 106 ? -0.051 -3.501 -3.350 1.00 87.31 106 ASP A C 1
ATOM 866 O O . ASP A 1 106 ? 1.127 -3.215 -3.608 1.00 87.31 106 ASP A O 1
ATOM 870 N N . TYR A 1 107 ? -0.941 -2.554 -3.030 1.00 90.38 107 TYR A N 1
ATOM 871 C CA . TYR A 1 107 ? -0.580 -1.136 -2.969 1.00 90.38 107 TYR A CA 1
ATOM 872 C C . TYR A 1 107 ? 0.369 -0.810 -1.813 1.00 90.38 107 TYR A C 1
ATOM 874 O O . TYR A 1 107 ? 1.248 0.042 -1.968 1.00 90.38 107 TYR A O 1
ATOM 882 N N . MET A 1 108 ? 0.256 -1.491 -0.672 1.00 92.25 108 MET A N 1
ATOM 883 C CA . MET A 1 108 ? 1.208 -1.327 0.426 1.00 92.25 108 MET A CA 1
ATOM 884 C C . MET A 1 108 ? 2.606 -1.800 0.037 1.00 92.25 108 MET A C 1
ATOM 886 O O . MET A 1 108 ? 3.577 -1.074 0.270 1.00 92.25 108 MET A O 1
ATOM 890 N N . ILE A 1 109 ? 2.721 -2.978 -0.585 1.00 88.62 109 ILE A N 1
ATOM 891 C CA . ILE A 1 109 ? 3.994 -3.504 -1.101 1.00 88.62 109 ILE A CA 1
ATOM 892 C C . ILE A 1 109 ? 4.606 -2.502 -2.080 1.00 88.62 109 ILE A C 1
ATOM 894 O O . ILE A 1 109 ? 5.802 -2.197 -1.991 1.00 88.62 109 ILE A O 1
ATOM 898 N N . LEU A 1 110 ? 3.781 -1.940 -2.967 1.00 87.75 110 LEU A N 1
ATOM 899 C CA . LEU A 1 110 ? 4.209 -0.909 -3.899 1.00 87.75 110 LEU A CA 1
ATOM 900 C C . LEU A 1 110 ? 4.735 0.330 -3.147 1.00 87.75 110 LEU A C 1
ATOM 902 O O . LEU A 1 110 ? 5.864 0.759 -3.391 1.00 87.75 110 LEU A O 1
ATOM 906 N N . ALA A 1 111 ? 3.979 0.866 -2.189 1.00 90.94 111 ALA A N 1
ATOM 907 C CA . ALA A 1 111 ? 4.316 2.100 -1.478 1.00 90.94 111 ALA A CA 1
ATOM 908 C C . ALA A 1 111 ? 5.543 1.989 -0.549 1.00 90.94 111 ALA A C 1
ATOM 910 O O . ALA A 1 111 ? 6.317 2.943 -0.442 1.00 90.94 111 ALA A O 1
ATOM 911 N N . LEU A 1 112 ? 5.732 0.851 0.130 1.00 90.25 112 LEU A N 1
ATOM 912 C CA . LEU A 1 112 ? 6.665 0.737 1.264 1.00 90.25 112 LEU A CA 1
ATOM 913 C C . LEU A 1 112 ? 7.848 -0.222 1.034 1.00 90.25 112 LEU A C 1
ATOM 915 O O . LEU A 1 112 ? 8.858 -0.089 1.719 1.00 90.25 112 LEU A O 1
ATOM 919 N N . ARG A 1 113 ? 7.784 -1.111 0.030 1.00 81.06 113 ARG A N 1
ATOM 920 C CA . ARG A 1 113 ? 8.857 -2.010 -0.463 1.00 81.06 113 ARG A CA 1
ATOM 921 C C . ARG A 1 113 ? 9.371 -3.105 0.482 1.00 81.06 113 ARG A C 1
ATOM 923 O O . ARG A 1 113 ? 9.665 -4.193 -0.001 1.00 81.06 113 ARG A O 1
ATOM 930 N N . THR A 1 114 ? 9.540 -2.848 1.774 1.00 85.31 114 THR A N 1
ATOM 931 C CA . THR A 1 114 ? 10.382 -3.682 2.652 1.00 85.31 114 THR A CA 1
ATOM 932 C C . THR A 1 114 ? 9.585 -4.578 3.597 1.00 85.31 114 THR A C 1
ATOM 934 O O . THR A 1 114 ? 9.802 -4.595 4.808 1.00 85.31 114 THR A O 1
ATOM 937 N N . PHE A 1 115 ? 8.671 -5.371 3.041 1.00 86.81 115 PHE A N 1
ATOM 938 C CA . PHE A 1 115 ? 7.929 -6.366 3.813 1.00 86.81 115 PHE A CA 1
ATOM 939 C C . PHE A 1 115 ? 8.620 -7.722 3.801 1.00 86.81 115 PHE A C 1
ATOM 941 O O . PHE A 1 115 ? 9.084 -8.194 2.767 1.00 86.81 115 PHE A O 1
ATOM 948 N N . LYS A 1 116 ? 8.637 -8.357 4.969 1.00 89.38 116 LYS A N 1
ATOM 949 C CA . LYS A 1 116 ? 8.885 -9.788 5.097 1.00 89.38 116 LYS A CA 1
ATOM 950 C C . LYS A 1 116 ? 7.611 -10.553 4.755 1.00 89.38 116 LYS A C 1
ATOM 952 O O . LYS A 1 116 ? 7.628 -11.423 3.898 1.00 89.38 116 LYS A O 1
ATOM 957 N N . GLU A 1 117 ? 6.522 -10.205 5.436 1.00 91.44 117 GLU A N 1
ATOM 958 C CA . GLU A 1 117 ? 5.230 -10.879 5.340 1.00 91.44 117 GLU A CA 1
ATOM 959 C C . GLU A 1 117 ? 4.102 -9.894 5.647 1.00 91.44 117 GLU A C 1
ATOM 961 O O . GLU A 1 117 ? 4.245 -9.001 6.489 1.00 91.44 117 GLU A O 1
ATO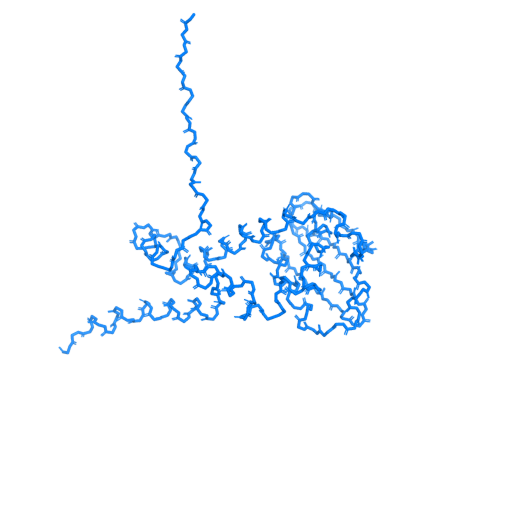M 966 N N . ILE A 1 118 ? 2.965 -10.094 4.986 1.00 92.62 118 ILE A N 1
ATOM 967 C CA . ILE A 1 118 ? 1.722 -9.386 5.266 1.00 92.62 118 ILE A CA 1
ATOM 968 C C . ILE A 1 118 ? 0.611 -10.425 5.354 1.00 92.62 118 ILE A C 1
ATOM 970 O O . ILE A 1 118 ? 0.451 -11.241 4.452 1.00 92.62 118 ILE A O 1
ATOM 974 N N . HIS A 1 119 ? -0.158 -10.376 6.436 1.00 91.69 119 HIS A N 1
ATOM 975 C CA . HIS A 1 119 ? -1.311 -11.242 6.657 1.00 91.69 119 HIS A CA 1
ATOM 976 C C . HIS A 1 119 ? -2.533 -10.391 6.953 1.00 91.69 119 HIS A C 1
ATOM 978 O O . HIS A 1 119 ? -2.429 -9.360 7.621 1.00 91.69 119 HIS A O 1
ATOM 984 N N . PHE A 1 120 ? -3.707 -10.843 6.529 1.00 92.00 120 PHE A N 1
ATOM 985 C CA . PHE A 1 120 ? -4.962 -10.194 6.881 1.00 92.00 120 PHE A CA 1
ATOM 986 C C . PHE A 1 120 ? -5.980 -11.197 7.422 1.00 92.00 120 PHE A C 1
ATOM 988 O O . PHE A 1 120 ? -5.863 -12.408 7.255 1.00 92.00 120 PHE A O 1
ATOM 995 N N . CYS A 1 121 ? -6.979 -10.680 8.127 1.00 90.56 121 CYS A N 1
ATOM 996 C CA . CYS A 1 121 ? -8.126 -11.442 8.593 1.00 90.56 121 CYS A CA 1
ATOM 997 C C . CYS A 1 121 ? -9.376 -10.588 8.386 1.00 90.56 121 CYS A C 1
ATOM 999 O O . CYS A 1 121 ? -9.701 -9.758 9.245 1.00 90.56 121 CYS A O 1
ATOM 1001 N N . ALA A 1 122 ? -10.062 -10.806 7.259 1.00 86.25 122 ALA A N 1
ATOM 1002 C CA . ALA A 1 122 ? -11.228 -10.030 6.839 1.00 86.25 122 ALA A CA 1
ATOM 1003 C C . ALA A 1 122 ? -12.310 -9.994 7.928 1.00 86.25 122 ALA A C 1
ATOM 1005 O O . ALA A 1 122 ? -12.678 -8.922 8.402 1.00 86.25 122 ALA A O 1
ATOM 1006 N N . ASN A 1 123 ? -12.673 -11.162 8.473 1.00 86.94 123 ASN A N 1
ATOM 1007 C CA . ASN A 1 123 ? -13.672 -11.309 9.544 1.00 86.94 123 ASN A CA 1
ATOM 1008 C C . ASN A 1 123 ? -13.390 -10.464 10.798 1.00 86.94 123 ASN A C 1
ATOM 1010 O O . ASN A 1 123 ? -14.299 -10.142 11.564 1.00 86.94 123 ASN A O 1
ATOM 1014 N N . ARG A 1 124 ? -12.119 -10.138 11.061 1.00 88.31 124 ARG A N 1
ATOM 1015 C CA . ARG A 1 124 ? -11.712 -9.322 12.214 1.00 88.31 124 ARG A CA 1
ATOM 1016 C C . ARG A 1 124 ? -11.332 -7.896 11.824 1.00 88.31 124 ARG A C 1
ATOM 1018 O O . ARG A 1 124 ? -11.122 -7.085 12.726 1.00 88.31 124 ARG A O 1
ATOM 1025 N N . GLY A 1 125 ? -11.261 -7.591 10.530 1.00 91.75 125 GLY A N 1
ATOM 1026 C CA . GLY A 1 125 ? -10.767 -6.324 10.007 1.00 91.75 125 GLY A CA 1
ATOM 1027 C C . GLY A 1 125 ? -9.312 -6.084 10.387 1.00 91.75 125 GLY A C 1
ATOM 1028 O O . GLY A 1 125 ? -8.973 -4.979 10.798 1.00 91.75 125 GLY A O 1
ATOM 1029 N N . LYS A 1 126 ? -8.478 -7.132 10.390 1.00 94.94 126 LYS A N 1
ATOM 1030 C CA . LYS A 1 126 ? -7.104 -7.056 10.909 1.00 94.94 126 LYS A CA 1
ATOM 1031 C C . LYS A 1 126 ? -6.079 -7.199 9.806 1.00 94.94 126 LYS A C 1
ATOM 1033 O O . LYS A 1 126 ? -6.196 -8.094 8.977 1.00 94.94 126 LYS A O 1
ATOM 1038 N N . LEU A 1 127 ? -5.039 -6.384 9.903 1.00 96.19 127 LEU A N 1
ATOM 1039 C CA . LEU A 1 127 ? -3.854 -6.422 9.064 1.00 96.19 127 LEU A CA 1
ATOM 1040 C C . LEU A 1 127 ? -2.623 -6.598 9.955 1.00 96.19 127 LEU A C 1
ATOM 1042 O O . LEU A 1 127 ? -2.448 -5.886 10.945 1.00 96.19 127 LEU A O 1
ATOM 1046 N N . VAL A 1 128 ? -1.782 -7.567 9.627 1.00 96.44 128 VAL A N 1
ATOM 1047 C CA . VAL A 1 128 ? -0.550 -7.888 10.344 1.00 96.44 128 VAL A CA 1
ATOM 1048 C C . VAL A 1 128 ? 0.611 -7.735 9.382 1.00 96.44 128 VAL A C 1
ATOM 1050 O O . VAL A 1 128 ? 0.611 -8.320 8.305 1.00 96.44 128 VAL A O 1
ATOM 1053 N N . LEU A 1 129 ? 1.604 -6.954 9.788 1.00 95.56 129 LEU A N 1
ATOM 1054 C CA . LEU A 1 129 ? 2.746 -6.590 8.967 1.00 95.56 129 LEU A CA 1
ATOM 1055 C C . LEU A 1 129 ? 4.027 -7.008 9.663 1.00 95.56 129 LEU A C 1
ATOM 1057 O O . LEU A 1 129 ? 4.241 -6.670 10.827 1.00 95.56 129 LEU A O 1
ATOM 1061 N N . HIS A 1 130 ? 4.893 -7.673 8.914 1.00 94.44 130 HIS A N 1
ATOM 1062 C CA . HIS A 1 130 ? 6.282 -7.896 9.267 1.00 94.44 130 HIS A CA 1
ATOM 1063 C C . HIS A 1 130 ? 7.145 -7.169 8.241 1.00 94.44 130 HIS A C 1
ATOM 1065 O O . HIS A 1 130 ? 7.030 -7.439 7.044 1.00 94.44 130 HIS A O 1
ATOM 1071 N N . TYR A 1 131 ? 8.002 -6.250 8.675 1.00 93.12 131 TYR A N 1
ATOM 1072 C CA . TYR A 1 131 ? 8.786 -5.417 7.757 1.00 93.12 131 TYR A CA 1
ATOM 1073 C C . TYR A 1 131 ? 10.172 -5.078 8.298 1.00 93.12 131 TYR A C 1
ATOM 1075 O O . TYR A 1 131 ? 10.458 -5.272 9.479 1.00 93.12 131 TYR A O 1
ATOM 1083 N N . PHE A 1 132 ? 11.022 -4.556 7.421 1.00 92.12 132 PHE A N 1
ATOM 1084 C CA . PHE A 1 132 ? 12.377 -4.113 7.736 1.00 92.12 132 PHE A CA 1
ATOM 1085 C C . PHE A 1 132 ? 12.575 -2.654 7.332 1.00 92.12 132 PHE A C 1
ATOM 1087 O O . PHE A 1 132 ? 12.098 -2.239 6.282 1.00 92.12 132 PHE A O 1
ATOM 1094 N N . ASP A 1 133 ? 13.288 -1.882 8.146 1.00 86.94 133 ASP A N 1
ATOM 1095 C CA . ASP A 1 133 ? 13.912 -0.602 7.791 1.00 86.94 133 ASP A CA 1
ATOM 1096 C C . ASP A 1 133 ? 13.000 0.404 7.050 1.00 86.94 133 ASP A C 1
ATOM 1098 O O . ASP A 1 133 ? 13.469 1.172 6.211 1.00 86.94 133 ASP A O 1
ATOM 1102 N N . ILE A 1 134 ? 11.691 0.437 7.348 1.00 88.38 134 ILE A N 1
ATOM 1103 C CA . ILE A 1 134 ? 10.774 1.440 6.778 1.00 88.38 134 ILE A CA 1
ATOM 1104 C C . ILE A 1 134 ? 11.064 2.803 7.432 1.00 88.38 134 ILE A C 1
ATOM 1106 O O . ILE A 1 134 ? 10.827 2.957 8.637 1.00 88.38 134 ILE A O 1
ATOM 1110 N N . PRO A 1 135 ? 11.517 3.828 6.677 1.00 87.62 135 PRO A N 1
ATOM 1111 C CA . PRO A 1 135 ? 11.813 5.138 7.250 1.00 87.62 135 PRO A CA 1
ATOM 1112 C C . PRO A 1 135 ? 10.541 5.789 7.783 1.00 87.62 135 PRO A C 1
ATOM 1114 O O . PRO A 1 135 ? 9.542 5.818 7.071 1.00 87.62 135 PRO A O 1
ATOM 1117 N N . GLY A 1 136 ? 10.573 6.327 9.000 1.00 88.31 136 GLY A N 1
ATOM 1118 C CA . GLY A 1 136 ? 9.386 6.860 9.681 1.00 88.31 136 GLY A CA 1
ATOM 1119 C C . GLY A 1 136 ? 8.564 5.808 10.436 1.00 88.31 136 GLY A C 1
ATOM 1120 O O . GLY A 1 136 ? 7.660 6.188 11.171 1.00 88.31 136 GLY A O 1
ATOM 1121 N N . GLY A 1 137 ? 8.892 4.515 10.306 1.00 90.12 137 GLY A N 1
ATOM 1122 C CA . GLY A 1 137 ? 8.360 3.429 11.133 1.00 90.12 137 GLY A CA 1
ATOM 1123 C C . GLY A 1 137 ? 6.833 3.310 11.142 1.00 90.12 137 GLY A C 1
ATOM 1124 O O . GLY A 1 137 ? 6.160 3.589 10.148 1.00 90.12 137 GLY A O 1
ATOM 1125 N N . THR A 1 138 ? 6.293 2.895 12.291 1.00 91.75 138 THR A N 1
ATOM 1126 C CA . THR A 1 138 ? 4.858 2.673 12.516 1.00 91.75 138 THR A CA 1
ATOM 1127 C C . THR A 1 138 ? 3.967 3.849 12.087 1.00 91.75 138 THR A C 1
ATOM 1129 O O . THR A 1 138 ? 3.002 3.592 11.364 1.00 91.75 138 THR A O 1
ATOM 1132 N N . PRO A 1 139 ? 4.268 5.122 12.438 1.00 92.25 139 PRO A N 1
ATOM 1133 C CA . PRO A 1 139 ? 3.456 6.264 12.009 1.00 92.25 139 PRO A CA 1
ATOM 1134 C C . PRO A 1 139 ? 3.299 6.380 10.492 1.00 92.25 139 PRO A C 1
ATOM 1136 O O . PRO A 1 139 ? 2.186 6.559 10.000 1.00 92.25 139 PRO A O 1
ATOM 1139 N N . ARG A 1 140 ? 4.392 6.220 9.734 1.00 93.25 140 ARG A N 1
ATOM 1140 C CA . ARG A 1 140 ? 4.336 6.280 8.266 1.00 93.25 140 ARG A CA 1
ATOM 1141 C C . ARG A 1 140 ? 3.488 5.154 7.693 1.00 93.25 140 ARG A C 1
ATOM 1143 O O . ARG A 1 140 ? 2.744 5.364 6.742 1.00 93.25 140 ARG A O 1
ATOM 1150 N N . ILE A 1 141 ? 3.616 3.953 8.246 1.00 94.38 141 ILE A N 1
ATOM 1151 C CA . ILE A 1 141 ? 2.846 2.798 7.784 1.00 94.38 141 ILE A CA 1
ATOM 1152 C C . ILE A 1 141 ? 1.359 3.032 8.026 1.00 94.38 141 ILE A C 1
ATOM 1154 O O . ILE A 1 141 ? 0.555 2.809 7.127 1.00 94.38 141 ILE A O 1
ATOM 1158 N N . GLN A 1 142 ? 0.999 3.524 9.211 1.00 95.12 142 GLN A N 1
ATOM 1159 C CA . GLN A 1 142 ? -0.383 3.843 9.544 1.00 95.12 142 GLN A CA 1
ATOM 1160 C C . GLN A 1 142 ? -0.959 4.919 8.615 1.00 95.12 142 GLN A C 1
ATOM 1162 O O . GLN A 1 142 ? -2.075 4.752 8.129 1.00 95.12 142 GLN A O 1
ATOM 1167 N N . ASP A 1 143 ? -0.197 5.977 8.327 1.00 94.94 143 ASP A N 1
ATOM 1168 C CA . ASP A 1 143 ? -0.581 7.022 7.369 1.00 94.94 143 ASP A CA 1
ATOM 1169 C C . ASP A 1 143 ? -0.829 6.454 5.962 1.00 94.94 143 ASP A C 1
ATOM 1171 O O . ASP A 1 143 ? -1.888 6.674 5.371 1.00 94.94 143 ASP A O 1
ATOM 1175 N N . VAL A 1 144 ? 0.099 5.635 5.455 1.00 95.69 144 VAL A N 1
ATOM 1176 C CA . VAL A 1 144 ? -0.052 4.983 4.146 1.00 95.69 144 VAL A CA 1
ATOM 1177 C C . VAL A 1 144 ? -1.290 4.088 4.112 1.00 95.69 144 VAL A C 1
ATOM 1179 O O . VAL A 1 144 ? -2.050 4.161 3.150 1.00 95.69 144 VAL A O 1
ATOM 1182 N N . ILE A 1 145 ? -1.545 3.289 5.154 1.00 96.00 145 ILE A N 1
ATOM 1183 C CA . ILE A 1 145 ? -2.755 2.453 5.218 1.00 96.00 145 ILE A CA 1
ATOM 1184 C C . ILE A 1 145 ? -4.011 3.329 5.200 1.00 96.00 145 ILE A C 1
ATOM 1186 O O . ILE A 1 145 ? -4.922 3.039 4.431 1.00 96.00 145 ILE A O 1
ATOM 1190 N N . ARG A 1 146 ? -4.066 4.412 5.992 1.00 96.38 146 ARG A N 1
ATOM 1191 C CA . ARG A 1 146 ? -5.225 5.329 6.013 1.00 96.38 146 ARG A CA 1
ATOM 1192 C C . ARG A 1 146 ? -5.510 5.896 4.626 1.00 96.38 146 ARG A C 1
ATOM 1194 O O . ARG A 1 146 ? -6.651 5.866 4.175 1.00 96.38 146 ARG A O 1
ATOM 1201 N N . LYS A 1 147 ? -4.474 6.365 3.932 1.00 96.69 147 LYS A N 1
ATOM 1202 C CA . LYS A 1 147 ? -4.598 6.934 2.585 1.00 96.69 147 LYS A CA 1
ATOM 1203 C C . LYS A 1 147 ? -5.025 5.901 1.548 1.00 96.69 147 LYS A C 1
ATOM 1205 O O . LYS A 1 147 ? -5.896 6.186 0.733 1.00 96.69 147 LYS A O 1
ATOM 1210 N N . LEU A 1 148 ? -4.462 4.695 1.592 1.00 95.00 148 LEU A N 1
ATOM 1211 C CA . LEU A 1 148 ? -4.842 3.617 0.676 1.00 95.00 148 LEU A CA 1
ATOM 1212 C C . LEU A 1 148 ? -6.283 3.152 0.900 1.00 95.00 148 LEU A C 1
ATOM 1214 O O . LEU A 1 148 ? -7.023 3.007 -0.069 1.00 95.00 148 LEU A O 1
ATOM 1218 N N . VAL A 1 149 ? -6.697 2.986 2.158 1.00 94.81 149 VAL A N 1
ATOM 1219 C CA . VAL A 1 149 ? -8.089 2.666 2.509 1.00 94.81 149 VAL A CA 1
ATOM 1220 C C . VAL A 1 149 ? -9.032 3.740 1.977 1.00 94.81 149 VAL A C 1
ATOM 1222 O O . VAL A 1 149 ? -10.000 3.411 1.301 1.00 94.81 149 VAL A O 1
ATOM 1225 N N . TRP A 1 150 ? -8.714 5.020 2.202 1.00 94.75 150 TRP A N 1
ATOM 1226 C CA . TRP A 1 150 ? -9.513 6.129 1.682 1.00 94.75 150 TRP A CA 1
ATOM 1227 C C . TRP A 1 150 ? -9.655 6.073 0.156 1.00 94.75 150 TRP A C 1
ATOM 1229 O O . TRP A 1 150 ? -10.759 6.200 -0.371 1.00 94.75 150 TRP A O 1
ATOM 1239 N N . LEU A 1 151 ? -8.550 5.859 -0.561 1.00 92.62 151 LEU A N 1
ATOM 1240 C CA . LEU A 1 151 ? -8.564 5.798 -2.020 1.00 92.62 151 LEU A CA 1
ATOM 1241 C C . LEU A 1 151 ? -9.405 4.632 -2.548 1.00 92.62 151 LEU A C 1
ATOM 1243 O O . LEU A 1 151 ? -10.116 4.797 -3.537 1.00 92.62 151 LEU A O 1
ATOM 1247 N N . ILE A 1 152 ? -9.315 3.463 -1.914 1.00 90.50 152 ILE A N 1
ATOM 1248 C CA . ILE A 1 152 ? -10.069 2.272 -2.317 1.00 90.50 152 ILE A CA 1
ATOM 1249 C C . ILE A 1 152 ? -11.563 2.464 -2.021 1.00 90.50 152 ILE A C 1
ATOM 1251 O O . ILE A 1 152 ? -12.387 2.254 -2.911 1.00 90.50 152 ILE A O 1
ATOM 1255 N N . ASP A 1 153 ? -11.915 2.943 -0.824 1.00 90.31 153 ASP A N 1
ATOM 1256 C CA . ASP A 1 153 ? -13.311 3.157 -0.412 1.00 90.31 153 ASP A CA 1
ATOM 1257 C C . ASP A 1 153 ? -14.028 4.195 -1.296 1.00 90.31 153 ASP A C 1
ATOM 1259 O O . ASP A 1 153 ? -15.224 4.070 -1.559 1.00 90.31 153 ASP A O 1
ATOM 1263 N N . ASN A 1 154 ? -13.299 5.196 -1.802 1.00 89.00 154 ASN A N 1
ATOM 1264 C CA . ASN A 1 154 ? -13.835 6.230 -2.696 1.00 89.00 154 ASN A CA 1
ATOM 1265 C C . ASN A 1 154 ? -13.679 5.891 -4.194 1.00 89.00 154 ASN A C 1
ATOM 1267 O O . ASN A 1 154 ? -13.980 6.718 -5.055 1.00 89.00 154 ASN A O 1
ATOM 1271 N N . GLY A 1 155 ? -13.210 4.684 -4.533 1.00 83.00 155 GLY A N 1
ATOM 1272 C CA . GLY A 1 155 ? -13.062 4.229 -5.920 1.00 83.00 155 GLY A CA 1
ATOM 1273 C C . GLY A 1 155 ? -11.970 4.949 -6.722 1.00 83.00 155 GLY A C 1
ATOM 1274 O O . GLY A 1 155 ? -11.971 4.891 -7.954 1.00 83.00 155 GLY A O 1
ATOM 1275 N N . HIS A 1 156 ? -11.041 5.628 -6.046 1.00 84.88 156 HIS A N 1
ATOM 1276 C CA . HIS A 1 156 ? -9.864 6.257 -6.648 1.00 84.88 156 HIS A CA 1
ATOM 1277 C C . HIS A 1 156 ? -8.736 5.254 -6.919 1.00 84.88 156 HIS A C 1
ATOM 1279 O O . HIS A 1 156 ? -7.946 5.462 -7.840 1.00 84.88 156 HIS A O 1
ATOM 1285 N N . LEU A 1 157 ? -8.684 4.157 -6.159 1.00 83.56 157 LEU A N 1
ATOM 1286 C CA . LEU A 1 157 ? -7.886 2.971 -6.466 1.00 83.56 157 LEU A CA 1
ATOM 1287 C C . LEU A 1 157 ? -8.803 1.782 -6.741 1.00 83.56 157 LEU A C 1
ATOM 1289 O O . LEU A 1 157 ? -9.903 1.678 -6.203 1.00 83.56 157 LEU A O 1
ATOM 1293 N N . SER A 1 158 ? -8.345 0.885 -7.607 1.00 78.25 158 SER A N 1
ATOM 1294 C CA . SER A 1 158 ? -9.117 -0.288 -7.995 1.00 78.25 158 SER A CA 1
ATOM 1295 C C . SER A 1 158 ? -8.770 -1.486 -7.135 1.00 78.25 158 SER A C 1
ATOM 1297 O O . SER A 1 158 ? -7.613 -1.720 -6.794 1.00 78.25 158 SER A O 1
ATOM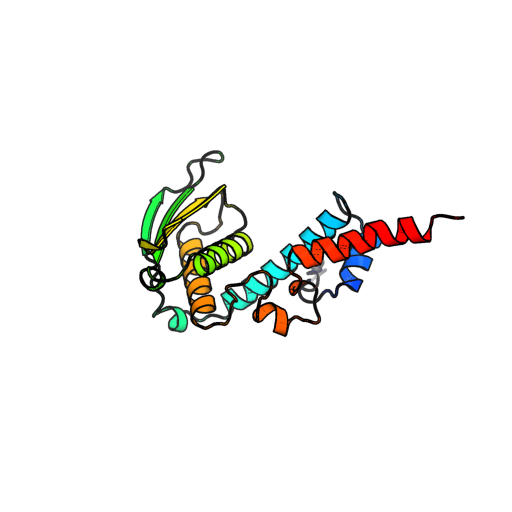 1299 N N . VAL A 1 159 ? -9.780 -2.296 -6.856 1.00 72.88 159 VAL A N 1
ATOM 1300 C CA . VAL A 1 159 ? -9.611 -3.580 -6.172 1.00 72.88 159 VAL A CA 1
ATOM 1301 C C . VAL A 1 159 ? -9.062 -4.668 -7.085 1.00 72.88 159 VAL A C 1
ATOM 1303 O O . VAL A 1 159 ? -8.440 -5.614 -6.622 1.00 72.88 159 VAL A O 1
ATOM 1306 N N . ASP A 1 160 ? -9.216 -4.487 -8.394 1.00 66.06 160 ASP A N 1
ATOM 1307 C CA . ASP A 1 160 ? -8.524 -5.286 -9.387 1.00 66.06 160 ASP A CA 1
ATOM 1308 C C . ASP A 1 160 ? -7.223 -4.574 -9.785 1.00 66.06 160 ASP A C 1
ATOM 1310 O O . ASP A 1 160 ? -7.230 -3.583 -10.533 1.00 66.06 160 ASP A O 1
ATOM 1314 N N . PHE A 1 161 ? -6.101 -5.064 -9.253 1.00 54.31 161 PHE A N 1
ATOM 1315 C CA . PHE A 1 161 ? -4.763 -4.551 -9.555 1.00 54.31 161 PHE A CA 1
ATOM 1316 C C . PHE A 1 161 ? -4.374 -4.801 -11.026 1.00 54.31 161 PHE A C 1
ATOM 1318 O O . PHE A 1 161 ? -3.516 -4.096 -11.556 1.00 54.31 161 PHE A O 1
ATOM 1325 N N . THR A 1 162 ? -5.026 -5.756 -11.710 1.00 47.38 162 THR A N 1
ATOM 1326 C CA . THR A 1 162 ? -4.838 -6.011 -13.151 1.00 47.38 162 THR A CA 1
ATOM 1327 C C . THR A 1 162 ? -5.699 -5.110 -14.036 1.00 47.38 162 THR A C 1
ATOM 1329 O O . THR A 1 162 ? -5.325 -4.841 -15.171 1.00 47.38 162 THR A O 1
ATOM 1332 N N . ARG A 1 163 ? -6.820 -4.587 -13.518 1.00 45.25 163 ARG A N 1
ATOM 1333 C CA . ARG A 1 163 ? -7.783 -3.756 -14.271 1.00 45.25 163 ARG A CA 1
ATOM 1334 C C . ARG A 1 163 ? -7.987 -2.377 -13.667 1.00 45.25 163 ARG A C 1
ATOM 1336 O O . ARG A 1 163 ? -9.103 -1.855 -13.644 1.00 45.25 163 ARG A O 1
ATOM 1343 N N . SER A 1 164 ? -6.939 -1.795 -13.095 1.00 45.22 164 SER A N 1
ATOM 1344 C CA . SER A 1 164 ? -7.133 -0.613 -12.274 1.00 45.22 164 SER A CA 1
ATOM 1345 C C . SER A 1 164 ? -7.747 0.554 -13.055 1.00 45.22 164 SER A C 1
ATOM 1347 O O . SER A 1 164 ? -7.137 1.065 -13.981 1.00 45.22 164 SER A O 1
ATOM 1349 N N . AR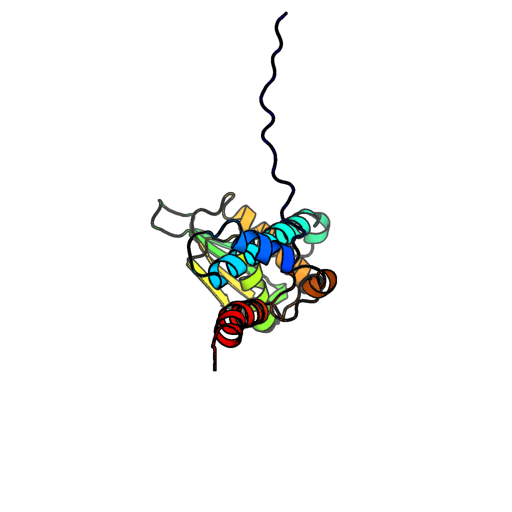G A 1 165 ? -8.918 1.059 -12.636 1.00 41.38 165 ARG A N 1
ATOM 1350 C CA . ARG A 1 165 ? -9.522 2.313 -13.153 1.00 41.38 165 ARG A CA 1
ATOM 1351 C C . ARG A 1 165 ? -8.542 3.494 -13.143 1.00 41.38 165 ARG A C 1
ATOM 1353 O O . ARG A 1 165 ? -8.601 4.393 -13.970 1.00 41.38 165 ARG A O 1
ATOM 1360 N N . TRP A 1 166 ? -7.597 3.466 -12.211 1.00 43.50 166 TRP A N 1
ATOM 1361 C CA . TRP A 1 166 ? -6.518 4.440 -12.105 1.00 43.50 166 TRP A CA 1
ATOM 1362 C C . TRP A 1 166 ? -5.456 4.296 -13.214 1.00 43.50 166 TRP A C 1
ATOM 1364 O O . TRP A 1 166 ? -4.921 5.291 -13.695 1.00 43.50 166 TRP A O 1
ATOM 1374 N N . MET A 1 167 ? -5.228 3.069 -13.692 1.00 46.41 167 MET A N 1
ATOM 1375 C CA . MET A 1 167 ? -4.445 2.777 -14.894 1.00 46.41 167 MET A CA 1
ATOM 1376 C C . MET A 1 167 ? -5.192 3.189 -16.175 1.00 46.41 167 MET A C 1
ATOM 1378 O O . MET A 1 167 ? -4.543 3.518 -17.165 1.00 46.41 167 MET A O 1
ATOM 1382 N N . GLU A 1 168 ? -6.532 3.274 -16.171 1.00 47.50 168 GLU A N 1
ATOM 1383 C CA . GLU A 1 168 ? -7.291 3.760 -17.338 1.00 47.50 168 GLU A CA 1
ATOM 1384 C C . GLU A 1 168 ? -6.982 5.222 -17.679 1.00 47.50 168 GLU A C 1
ATOM 1386 O O . GLU A 1 168 ? -6.788 5.558 -18.848 1.00 47.50 168 GLU A O 1
ATOM 1391 N N . ASN A 1 169 ? -6.836 6.077 -16.664 1.00 46.28 169 ASN A N 1
ATOM 1392 C CA . ASN A 1 169 ? -6.400 7.469 -16.842 1.00 46.28 169 ASN A CA 1
ATOM 1393 C C . ASN A 1 169 ? -4.946 7.574 -17.335 1.00 46.28 169 ASN A C 1
ATOM 1395 O O . ASN A 1 169 ? -4.465 8.657 -17.669 1.00 46.28 169 ASN A O 1
ATOM 1399 N N . TRP A 1 170 ? -4.228 6.453 -17.354 1.00 51.06 170 TRP A N 1
ATOM 1400 C CA . TRP A 1 170 ? -2.832 6.324 -17.743 1.00 51.06 170 TRP A CA 1
ATOM 1401 C C . TRP A 1 170 ? -2.653 5.422 -18.960 1.00 51.06 170 TRP A C 1
ATOM 1403 O O . TRP A 1 170 ? -1.528 5.017 -19.222 1.00 51.06 170 TRP A O 1
ATOM 1413 N N . ARG A 1 171 ? -3.718 5.119 -19.717 1.00 49.94 171 ARG A N 1
ATOM 1414 C CA . ARG A 1 171 ? -3.674 4.237 -20.904 1.00 49.94 171 ARG A CA 1
ATOM 1415 C C . ARG A 1 171 ? -2.572 4.589 -21.909 1.00 49.94 171 ARG A C 1
ATOM 1417 O O . ARG A 1 171 ? -2.169 3.744 -22.696 1.00 49.94 171 ARG A O 1
ATOM 1424 N N . HIS A 1 172 ? -2.083 5.827 -21.885 1.00 54.12 172 HIS A N 1
ATOM 1425 C CA . HIS A 1 172 ? -0.994 6.307 -22.733 1.00 54.12 172 HIS A CA 1
ATOM 1426 C C . HIS A 1 172 ? 0.419 6.088 -22.148 1.00 54.12 172 HIS A C 1
ATOM 1428 O O . HIS A 1 172 ? 1.397 6.446 -22.797 1.00 54.12 172 HIS A O 1
ATOM 1434 N N . THR A 1 173 ? 0.562 5.527 -20.941 1.00 56.50 173 THR A N 1
ATOM 1435 C CA . THR A 1 173 ? 1.853 5.290 -20.269 1.00 56.50 173 THR A CA 1
ATOM 1436 C C . THR A 1 173 ? 1.987 3.856 -19.762 1.00 56.50 173 THR A C 1
ATOM 1438 O O . THR A 1 173 ? 1.006 3.191 -19.438 1.00 56.50 173 THR A O 1
ATOM 1441 N N . VAL A 1 174 ? 3.224 3.368 -19.641 1.00 59.22 174 VAL A N 1
ATOM 1442 C CA . VAL A 1 174 ? 3.498 1.965 -19.252 1.00 59.22 174 VAL A CA 1
ATOM 1443 C C . VAL A 1 174 ? 3.126 1.669 -17.806 1.00 59.22 174 VAL A C 1
ATOM 1445 O O . VAL A 1 174 ? 2.845 0.531 -17.450 1.00 59.22 174 VAL A O 1
ATOM 1448 N N . ALA A 1 175 ? 3.047 2.702 -16.967 1.00 52.25 175 ALA A N 1
ATOM 1449 C CA . ALA A 1 175 ? 2.560 2.585 -15.597 1.00 52.25 175 ALA A CA 1
ATOM 1450 C C . ALA A 1 175 ? 1.133 2.002 -15.508 1.00 52.25 175 ALA A C 1
ATOM 1452 O O . ALA A 1 175 ? 0.754 1.531 -14.434 1.00 52.25 175 ALA A O 1
ATOM 1453 N N . SER A 1 176 ? 0.369 2.023 -16.611 1.00 57.53 176 SER A N 1
ATOM 1454 C CA . SER A 1 176 ? -0.953 1.399 -16.725 1.00 57.53 176 SER A CA 1
ATOM 1455 C C . SER A 1 176 ? -0.946 -0.115 -16.946 1.00 57.53 176 SER A C 1
ATOM 1457 O O . SER A 1 176 ? -1.994 -0.733 -16.811 1.00 57.53 176 SER A O 1
ATOM 1459 N N . MET A 1 177 ? 0.201 -0.719 -17.270 1.00 62.56 177 MET A N 1
ATOM 1460 C CA . MET A 1 177 ? 0.266 -2.152 -17.545 1.00 62.56 177 MET A CA 1
ATOM 1461 C C . MET A 1 177 ? 0.198 -2.965 -16.248 1.00 62.56 177 MET A C 1
ATOM 1463 O O . MET A 1 177 ? 0.946 -2.731 -15.287 1.00 62.56 177 MET A O 1
ATOM 1467 N N . SER A 1 178 ? -0.670 -3.969 -16.246 1.00 61.12 178 SER A N 1
ATOM 1468 C CA . SER A 1 178 ? -0.658 -5.059 -15.279 1.00 61.12 178 SER A CA 1
ATOM 1469 C C . SER A 1 178 ? 0.625 -5.885 -15.409 1.00 61.12 178 SER A C 1
ATOM 1471 O O . SER A 1 178 ? 1.347 -5.839 -16.408 1.00 61.12 178 SER A O 1
ATOM 1473 N N . ARG A 1 179 ? 0.917 -6.697 -14.391 1.00 62.09 179 ARG A N 1
ATOM 1474 C CA . ARG A 1 179 ? 2.077 -7.598 -14.428 1.00 62.09 179 ARG A CA 1
ATOM 1475 C C . ARG A 1 179 ? 2.009 -8.561 -15.618 1.00 62.09 179 ARG A C 1
ATOM 1477 O O . ARG A 1 179 ? 3.024 -8.803 -16.255 1.00 62.09 179 ARG A O 1
ATOM 1484 N N . GLU A 1 180 ? 0.830 -9.094 -15.916 1.00 63.09 180 GLU A N 1
ATOM 1485 C CA . GLU A 1 180 ? 0.617 -10.033 -17.022 1.00 63.09 180 GLU A CA 1
ATOM 1486 C C . GLU A 1 180 ? 0.823 -9.366 -18.384 1.00 63.09 180 GLU A C 1
ATOM 1488 O O . GLU A 1 180 ? 1.443 -9.956 -19.270 1.00 63.09 180 GLU A O 1
ATOM 1493 N N . GLU A 1 181 ? 0.392 -8.114 -18.539 1.00 65.62 181 GLU A N 1
ATOM 1494 C CA . GLU A 1 181 ? 0.638 -7.325 -19.751 1.00 65.62 181 GLU A CA 1
ATOM 1495 C C . GLU A 1 181 ? 2.123 -7.005 -19.924 1.00 65.62 181 GLU A C 1
ATOM 1497 O O . GLU A 1 181 ? 2.644 -7.153 -21.028 1.00 65.62 181 GLU A O 1
ATOM 1502 N N . VAL A 1 182 ? 2.833 -6.661 -18.842 1.00 65.00 182 VAL A N 1
ATOM 1503 C CA . VAL A 1 182 ? 4.294 -6.476 -18.878 1.00 65.00 182 VAL A CA 1
ATOM 1504 C C . VAL A 1 182 ? 4.991 -7.766 -19.310 1.00 65.00 182 VAL A C 1
ATOM 1506 O O . VAL A 1 182 ? 5.850 -7.728 -20.190 1.00 65.00 182 VAL A O 1
ATOM 1509 N N . LEU A 1 183 ? 4.605 -8.911 -18.737 1.00 63.44 183 LEU A N 1
ATOM 1510 C CA . LEU A 1 183 ? 5.166 -10.218 -19.095 1.00 63.44 183 LEU A CA 1
ATOM 1511 C C . LEU A 1 183 ? 4.870 -10.590 -20.552 1.00 63.44 183 LEU A C 1
ATOM 1513 O O . LEU A 1 183 ? 5.752 -11.092 -21.246 1.00 63.44 183 LEU A O 1
ATOM 1517 N N . THR A 1 184 ? 3.656 -10.315 -21.027 1.00 65.69 184 THR A N 1
ATOM 1518 C CA . THR A 1 184 ? 3.233 -10.606 -22.403 1.00 65.69 184 THR A CA 1
ATOM 1519 C C . THR A 1 184 ? 3.974 -9.723 -23.401 1.00 65.69 184 THR A C 1
ATOM 1521 O O . THR A 1 184 ? 4.554 -10.233 -24.358 1.00 65.69 184 THR A O 1
ATOM 1524 N N . ALA A 1 185 ? 4.019 -8.411 -23.164 1.00 65.31 185 ALA A N 1
ATOM 1525 C CA . ALA A 1 185 ? 4.711 -7.468 -24.033 1.00 65.31 185 ALA A CA 1
ATOM 1526 C C . ALA A 1 185 ? 6.219 -7.762 -24.081 1.00 65.31 185 ALA A C 1
ATOM 1528 O O . ALA A 1 185 ? 6.804 -7.831 -25.162 1.00 65.31 185 ALA A O 1
ATOM 1529 N N . ALA A 1 186 ? 6.840 -8.026 -22.928 1.00 60.41 186 ALA A N 1
ATOM 1530 C CA . ALA A 1 186 ? 8.246 -8.408 -22.855 1.00 60.41 186 ALA A CA 1
ATOM 1531 C C . ALA A 1 186 ? 8.523 -9.779 -23.503 1.00 60.41 186 ALA A C 1
ATOM 1533 O O . ALA A 1 186 ? 9.534 -9.934 -24.185 1.00 60.41 186 ALA A O 1
ATOM 1534 N N . GLY A 1 187 ? 7.618 -10.754 -23.363 1.00 63.94 187 GLY A N 1
ATOM 1535 C CA . GLY A 1 187 ? 7.711 -12.049 -24.042 1.00 63.94 187 GLY A CA 1
ATOM 1536 C C . GLY A 1 187 ? 7.644 -11.920 -25.566 1.00 63.94 187 GLY A C 1
ATOM 1537 O O . GLY A 1 187 ? 8.469 -12.505 -26.267 1.00 63.94 187 GLY A O 1
ATOM 1538 N N . ILE A 1 188 ? 6.728 -11.095 -26.086 1.00 63.81 188 ILE A N 1
ATOM 1539 C CA . ILE A 1 188 ? 6.653 -10.769 -27.520 1.00 63.81 188 ILE A CA 1
ATOM 1540 C C . ILE A 1 188 ? 7.982 -10.164 -27.986 1.00 63.81 188 ILE A C 1
ATOM 1542 O O . ILE A 1 188 ? 8.543 -10.615 -28.980 1.00 63.81 188 ILE A O 1
ATOM 1546 N N . LEU A 1 189 ? 8.538 -9.203 -27.250 1.00 63.94 189 LEU A N 1
ATOM 1547 C CA . LEU A 1 189 ? 9.796 -8.543 -27.615 1.00 63.94 189 LEU A CA 1
ATOM 1548 C C . LEU A 1 189 ? 11.023 -9.451 -27.551 1.00 63.94 189 LEU A C 1
ATOM 1550 O O . LEU A 1 189 ? 11.966 -9.248 -28.309 1.00 63.94 189 LEU A O 1
ATOM 1554 N N . GLU A 1 190 ? 11.036 -10.448 -26.670 1.00 66.25 190 GLU A N 1
ATOM 1555 C CA . GLU A 1 190 ? 12.146 -11.398 -26.603 1.00 66.25 190 GLU A CA 1
ATOM 1556 C C . GLU A 1 190 ? 12.072 -12.450 -27.725 1.00 66.25 190 GLU A C 1
ATOM 1558 O O . GLU A 1 190 ? 13.101 -12.933 -28.208 1.00 66.25 190 GLU A O 1
ATOM 1563 N N . ILE A 1 191 ? 10.856 -12.817 -28.141 1.00 61.28 191 ILE A N 1
ATOM 1564 C CA . ILE A 1 191 ? 10.605 -13.901 -29.099 1.00 61.28 191 ILE A CA 1
ATOM 1565 C C . ILE A 1 191 ? 10.576 -13.388 -30.545 1.00 61.28 191 ILE A C 1
ATOM 1567 O O . ILE A 1 191 ? 11.134 -14.040 -31.427 1.00 61.28 191 ILE A O 1
ATOM 1571 N N . VAL A 1 192 ? 9.970 -12.228 -30.811 1.00 58.81 192 VAL A N 1
ATOM 1572 C CA . VAL A 1 192 ? 9.770 -11.696 -32.172 1.00 58.81 192 VAL A CA 1
ATOM 1573 C C . VAL A 1 192 ? 11.087 -11.492 -32.932 1.00 58.81 192 VAL A C 1
ATOM 1575 O O . VAL A 1 192 ? 11.171 -11.976 -34.060 1.00 58.81 192 VAL A O 1
ATOM 1578 N N . PRO A 1 193 ? 12.155 -10.906 -32.357 1.00 62.19 193 PRO A N 1
ATOM 1579 C CA . PRO A 1 193 ? 13.447 -10.823 -33.037 1.00 62.19 193 PRO A CA 1
ATOM 1580 C C . PRO A 1 193 ? 14.031 -12.206 -33.349 1.00 62.19 193 PRO A C 1
ATOM 1582 O O . PRO A 1 193 ? 14.588 -12.407 -34.420 1.00 62.19 193 PRO A O 1
ATOM 1585 N N . LYS A 1 194 ? 13.855 -13.192 -32.457 1.00 62.62 194 LYS A N 1
ATOM 1586 C CA . LYS A 1 194 ? 14.335 -14.574 -32.654 1.00 62.62 194 LYS A CA 1
ATOM 1587 C C . LYS A 1 194 ? 13.538 -15.333 -33.725 1.00 62.62 194 LYS A C 1
ATOM 1589 O O . LYS A 1 194 ? 14.072 -16.266 -34.317 1.00 62.62 194 LYS A O 1
ATOM 1594 N N . LEU A 1 195 ? 12.279 -14.958 -33.962 1.00 53.25 195 LEU A N 1
ATOM 1595 C CA . LEU A 1 195 ? 11.435 -15.506 -35.029 1.00 53.25 195 LEU A CA 1
ATOM 1596 C C . LEU A 1 195 ? 11.689 -14.825 -36.379 1.00 53.25 195 LEU A C 1
ATOM 1598 O O . LEU A 1 195 ? 11.705 -15.509 -37.393 1.00 53.25 195 LEU A O 1
ATOM 1602 N N . LEU A 1 196 ? 11.919 -13.510 -36.387 1.00 53.38 196 LEU A N 1
ATOM 1603 C CA . LEU A 1 196 ? 12.204 -12.733 -37.600 1.00 53.38 196 LEU A CA 1
ATOM 1604 C C . LEU A 1 196 ? 13.647 -12.900 -38.104 1.00 53.38 196 LEU A C 1
ATOM 1606 O O . LEU A 1 196 ? 13.911 -12.660 -39.276 1.00 53.38 196 LEU A O 1
ATOM 1610 N N . LEU A 1 197 ? 14.577 -13.310 -37.234 1.00 55.25 197 LEU A N 1
ATOM 1611 C CA . LEU A 1 197 ? 15.977 -13.593 -37.577 1.00 55.25 197 LEU A CA 1
ATOM 1612 C C . LEU A 1 197 ? 16.256 -15.078 -37.854 1.00 55.25 197 LEU A C 1
ATOM 1614 O O . LEU A 1 197 ? 17.420 -15.439 -38.010 1.00 55.25 197 LEU A O 1
ATOM 1618 N N . LYS A 1 198 ? 15.239 -15.950 -37.908 1.00 40.56 198 LYS A N 1
ATOM 1619 C CA . LYS A 1 198 ? 15.424 -17.290 -38.481 1.00 40.56 198 LYS A CA 1
ATOM 1620 C C . LYS A 1 198 ? 15.437 -17.157 -40.008 1.00 40.56 198 LYS A C 1
ATOM 1622 O O . LYS A 1 198 ? 14.398 -16.803 -40.558 1.00 40.56 198 LYS A O 1
ATOM 1627 N N . PRO A 1 199 ? 16.567 -17.415 -40.687 1.00 49.06 199 PRO A N 1
ATOM 1628 C CA . PRO A 1 199 ? 16.526 -17.652 -42.118 1.00 49.06 199 PRO A CA 1
ATOM 1629 C C . PRO A 1 199 ? 15.859 -19.012 -42.358 1.00 49.06 199 PRO A C 1
ATOM 1631 O O . PRO A 1 199 ? 16.102 -19.953 -41.595 1.00 49.06 199 PRO A O 1
ATOM 1634 N N . ASP A 1 200 ? 15.017 -19.087 -43.387 1.00 45.72 200 ASP A N 1
ATOM 1635 C CA . ASP A 1 200 ? 14.705 -20.360 -44.050 1.00 45.72 200 ASP A CA 1
ATOM 1636 C C . ASP A 1 200 ? 15.991 -21.026 -44.577 1.00 45.72 200 ASP A C 1
ATOM 1638 O O . ASP A 1 200 ? 16.914 -20.289 -45.008 1.00 45.72 200 ASP A O 1
#

Foldseek 3Di:
DDDDDDDDDPPDDPLQFDAPVNQVVCCVVPPDPDDSLVSLVVSLLVNLQVVLVVQLVPDDVVLLVVWDKAWPDWDPDDPQPFWTKTKIAGPVQLPPDVLQVVQLVVVLCSHFVFWPDWDDDSNRRMIMTTGGDRPVPPVVSSSSSSSSVSCDVVLVFDSPQQQTPVLVVVVRHSNSHDSVRSVVVSVCVVVVVVVVPDDD

Sequence (200 aa):
MNAHSDSAAQADPPRSYLTFQDILETVSHEPGQGRLLEQIEKIVRVQQRERLHVVLSQIAEDQLLPVQVLLERDLPQKGKCNSAYNRFMIPSWKKYDDIYWQSLIDYMILALRTFKEIHFCANRGKLVLHYFDIPGGTPRIQDVIRKLVWLIDNGHLSVDFTRSRWMENWRHTVASMSREEVLTAAGILEIVPKLLLKPD

Secondary structure (DSSP, 8-state):
--------------STT--HHHHHHHHHHS--SS-HHHHHHHHHHHHHHHHHHHHHHH--GGGGTT---EEEEEE---TTTSPEEEEEE-GGGGG--HHHHHHHHHHHHHHH--EEEEEEEGGGTEEEEEES--TTHHHHHHHHHHHHHHHHHTTSS-S-SSS-HHHHTTTTSGGG--HHHHHHHHHHHHHHHHHHT---

pLDDT: mean 75.54, std 19.02, range [27.62, 97.12]

Radius of gyration: 20.52 Å; chains: 1; bounding box: 53×59×63 Å